Protein AF-0000000067175570 (afdb_homodimer)

Radius of gyration: 22.93 Å; Cα contacts (8 Å, |Δi|>4): 748; chains: 2; bounding box: 50×61×46 Å

Solvent-accessible surface area (backbone atoms only — not comparable to full-atom values): 18976 Å² total; per-residue (Å²): 84,58,52,67,45,55,31,18,35,77,38,74,68,53,78,95,66,63,74,56,70,27,46,83,50,53,83,54,55,56,19,19,59,79,16,84,37,28,59,44,68,32,12,50,35,64,67,48,24,51,43,69,73,20,49,91,58,70,30,43,45,56,52,86,48,38,73,15,27,39,34,42,38,26,28,70,45,73,40,44,62,50,57,56,52,35,38,70,50,22,57,77,67,72,50,52,46,30,68,44,38,38,81,50,67,70,42,34,52,50,34,9,52,46,40,42,49,47,48,69,76,34,78,74,56,42,32,37,35,29,41,26,38,65,29,53,63,83,36,35,31,36,40,30,61,71,66,82,59,37,50,77,49,71,40,50,38,64,74,40,52,72,58,52,48,48,37,39,77,74,64,68,33,44,68,64,55,81,84,77,119,82,62,50,68,46,56,31,18,35,76,38,75,67,54,77,94,67,63,74,57,68,27,47,85,49,53,83,53,55,57,19,19,60,82,17,84,39,29,60,46,68,33,11,51,35,64,68,48,24,51,42,68,72,19,48,89,60,71,33,43,45,55,51,86,48,37,74,15,30,39,33,41,39,26,29,68,45,72,42,45,62,51,58,56,53,37,37,71,50,23,57,78,67,73,50,52,46,31,68,44,39,38,81,49,65,71,43,32,53,50,32,9,52,46,40,42,50,48,46,69,75,33,77,74,55,42,32,38,34,29,42,26,38,65,29,51,64,82,36,35,30,37,41,29,61,72,64,83,59,38,48,77,50,71,38,49,40,64,73,40,52,73,58,52,48,47,36,38,78,73,65,68,32,46,69,63,54,81,84,82,115

Nearest PDB structures (foldseek):
  8qnl-assembly1_F  TM=6.083E-01  e=6.455E-06  Pseudomonas aeruginosa PAO1
  8qnq-assembly1_F  TM=5.836E-01  e=2.197E-05  Pseudomonas aeruginosa PAO1
  4pns-assembly1_A  TM=4.204E-01  e=2.365E-01  Homo sapiens
  4pnl-assembly2_B  TM=4.106E-01  e=4.806E-01  Homo sapiens
  8qnl-assembly1_F  TM=6.080E-01  e=1.059E-05  Pseudomonas aeruginosa PAO1

Sequence (362 aa):
MQPGTTMWRVEAAAPDEWDWHGFPGARYRFDPPSGAFRTRYAGADLVGAFRERYRATGLVIPADHAGHYLIELVTRRPMRVLDLRTERNLDALDVDDQISTGQHDAVWDTCQRLAEAARGWWLDLDAIVYRSRTTPHQSANYAFFAHQQFRIRLWPLAERLDVLTELVLRHGFTVSWPLGGMQPGTTMWRVEAAAPDEWDWHGFPGARYRFDPPSGAFRTRYAGADLVGAFRERYRATGLVIPADHAGHYLIELVTRRPMRVLDLRTERNLDALDVDDQISTGQHDAVWDTCQRLAEAARGWWLDLDAIVYRSRTTPHQSANYAFFAHQQFRIRLWPLAERLDVLTELVLRHGFTVSWPLGG

Structure (mmCIF, N/CA/C/O backbone):
data_AF-0000000067175570-model_v1
#
loop_
_entity.id
_entity.type
_entity.pdbx_description
1 polymer 'Uncharacterized protein'
#
loop_
_atom_site.group_PDB
_atom_site.id
_atom_site.type_symbol
_atom_site.label_atom_id
_atom_site.label_alt_id
_atom_site.label_comp_id
_atom_site.label_asym_id
_atom_site.label_entity_id
_atom_site.label_seq_id
_atom_site.pdbx_PDB_ins_code
_atom_site.Cartn_x
_atom_site.Cartn_y
_atom_site.Cartn_z
_atom_site.occupancy
_atom_site.B_iso_or_equiv
_atom_site.auth_seq_id
_atom_site.auth_comp_id
_atom_site.auth_asym_id
_atom_site.auth_atom_id
_atom_site.pdbx_PDB_model_num
ATOM 1 N N . MET A 1 1 ? 9.953 17.391 -6.172 1 94.5 1 MET A N 1
ATOM 2 C CA . MET A 1 1 ? 8.586 17.906 -6.203 1 94.5 1 MET A CA 1
ATOM 3 C C . MET A 1 1 ? 8.562 19.344 -6.684 1 94.5 1 MET A C 1
ATOM 5 O O . MET A 1 1 ? 9.328 20.188 -6.191 1 94.5 1 MET A O 1
ATOM 9 N N . GLN A 1 2 ? 7.672 19.641 -7.488 1 95.81 2 GLN A N 1
ATOM 10 C CA . GLN A 1 2 ? 7.664 20.922 -8.18 1 95.81 2 GLN A CA 1
ATOM 11 C C . GLN A 1 2 ? 7.082 22.016 -7.289 1 95.81 2 GLN A C 1
ATOM 13 O O . GLN A 1 2 ? 6.297 21.734 -6.383 1 95.81 2 GLN A O 1
ATOM 18 N N . PRO A 1 3 ? 7.574 23.25 -7.578 1 97.56 3 PRO A N 1
ATOM 19 C CA . PRO A 1 3 ? 6.875 24.359 -6.926 1 97.56 3 PRO A CA 1
ATOM 20 C C . PRO A 1 3 ? 5.387 24.406 -7.27 1 97.56 3 PRO A C 1
ATOM 22 O O . PRO A 1 3 ? 4.98 23.922 -8.336 1 97.56 3 PRO A O 1
ATOM 25 N N . GLY A 1 4 ? 4.637 24.844 -6.379 1 98.25 4 GLY A N 1
ATOM 26 C CA . GLY A 1 4 ? 3.209 24.969 -6.633 1 98.25 4 GLY A CA 1
ATOM 27 C C . GLY A 1 4 ? 2.422 23.734 -6.234 1 98.25 4 GLY A C 1
ATOM 28 O O . GLY A 1 4 ? 1.205 23.688 -6.422 1 98.25 4 GLY A O 1
ATOM 29 N N . THR A 1 5 ? 3.086 22.703 -5.684 1 97.81 5 THR A N 1
ATOM 30 C CA . THR A 1 5 ? 2.395 21.531 -5.172 1 97.81 5 THR A CA 1
ATOM 31 C C . THR A 1 5 ? 1.656 21.844 -3.875 1 97.81 5 THR A C 1
ATOM 33 O O . THR A 1 5 ? 2.24 22.406 -2.947 1 97.81 5 THR A O 1
ATOM 36 N N . THR A 1 6 ? 0.381 21.531 -3.854 1 98.25 6 THR A N 1
ATOM 37 C CA . THR A 1 6 ? -0.45 21.844 -2.691 1 98.25 6 THR A CA 1
ATOM 38 C C . THR A 1 6 ? -0.577 20.609 -1.79 1 98.25 6 THR A C 1
ATOM 40 O O . THR A 1 6 ? -0.737 19.484 -2.275 1 98.25 6 THR A O 1
ATOM 43 N N . MET A 1 7 ? -0.562 20.797 -0.439 1 98.31 7 MET A N 1
ATOM 44 C CA . MET A 1 7 ? -0.806 19.797 0.596 1 98.31 7 MET A CA 1
ATOM 45 C C . MET A 1 7 ? -1.7 20.359 1.695 1 98.31 7 MET A C 1
ATOM 47 O O . MET A 1 7 ? -1.873 21.578 1.801 1 98.31 7 MET A O 1
ATOM 51 N N . TRP A 1 8 ? -2.258 19.469 2.502 1 98.69 8 TRP A N 1
ATOM 52 C CA . TRP A 1 8 ? -3.248 19.906 3.482 1 98.69 8 TRP A CA 1
ATOM 53 C C . TRP A 1 8 ? -3.012 19.219 4.828 1 98.69 8 TRP A C 1
ATOM 55 O O . TRP A 1 8 ? -2.643 18.047 4.883 1 98.69 8 TRP A O 1
ATOM 65 N N . ARG A 1 9 ? -3.268 19.953 5.848 1 98.38 9 ARG A N 1
ATOM 66 C CA . ARG A 1 9 ? -3.186 19.438 7.207 1 98.38 9 ARG A CA 1
ATOM 67 C C . ARG A 1 9 ? -4.188 20.125 8.125 1 98.38 9 ARG A C 1
ATOM 69 O O . ARG A 1 9 ? -4.512 21.297 7.926 1 98.38 9 ARG A O 1
ATOM 76 N N . VAL A 1 10 ? -4.727 19.375 9.086 1 98 10 VAL A N 1
ATOM 77 C CA . VAL A 1 10 ? -5.52 19.922 10.18 1 98 10 VAL A CA 1
ATOM 78 C C . VAL A 1 10 ? -4.738 19.812 11.484 1 98 10 VAL A C 1
ATOM 80 O O . VAL A 1 10 ? -4.238 18.75 11.836 1 98 10 VAL A O 1
ATOM 83 N N . GLU A 1 11 ? -4.621 20.906 12.172 1 97.38 11 GLU A N 1
ATOM 84 C CA . GLU A 1 11 ? -3.828 20.906 13.398 1 97.38 11 GLU A CA 1
ATOM 85 C C . GLU A 1 11 ? -4.285 22 14.359 1 97.38 11 GLU A C 1
ATOM 87 O O . GLU A 1 11 ? -4.824 23.016 13.93 1 97.38 11 GLU A O 1
ATOM 92 N N . ALA A 1 12 ? -4.023 21.766 15.602 1 97.5 12 ALA A N 1
ATOM 93 C CA . ALA A 1 12 ? -4.426 22.688 16.641 1 97.5 12 ALA A CA 1
ATOM 94 C C . ALA A 1 12 ? -3.557 23.953 16.625 1 97.5 12 ALA A C 1
ATOM 96 O O . ALA A 1 12 ? -4.055 25.062 16.828 1 97.5 12 ALA A O 1
ATOM 97 N N . ALA A 1 13 ? -2.262 23.812 16.422 1 97.38 13 ALA A N 1
ATOM 98 C CA . ALA A 1 13 ? -1.322 24.922 16.469 1 97.38 13 ALA A CA 1
ATOM 99 C C . ALA A 1 13 ? -1.159 25.562 15.086 1 97.38 13 ALA A C 1
ATOM 101 O O . ALA A 1 13 ? -1.096 24.844 14.078 1 97.38 13 ALA A O 1
ATOM 102 N N . ALA A 1 14 ? -1.065 26.844 15.086 1 97 14 ALA A N 1
ATOM 103 C CA . ALA A 1 14 ? -0.723 27.547 13.844 1 97 14 ALA A CA 1
ATOM 104 C C . ALA A 1 14 ? 0.737 27.312 13.469 1 97 14 ALA A C 1
ATOM 106 O O . ALA A 1 14 ? 1.59 27.141 14.344 1 97 14 ALA A O 1
ATOM 107 N N . PRO A 1 15 ? 1 27.375 12.188 1 96.88 15 PRO A N 1
ATOM 108 C CA . PRO A 1 15 ? 2.344 27.031 11.711 1 96.88 15 PRO A CA 1
ATOM 109 C C . PRO A 1 15 ? 3.43 27.891 12.352 1 96.88 15 PRO A C 1
ATOM 111 O O . PRO A 1 15 ? 4.539 27.422 12.594 1 96.88 15 PRO A O 1
ATOM 114 N N . ASP A 1 16 ? 3.211 29.156 12.672 1 94.94 16 ASP A N 1
ATOM 115 C CA . ASP A 1 16 ? 4.195 30.031 13.305 1 94.94 16 ASP A CA 1
ATOM 116 C C . ASP A 1 16 ? 4.531 29.547 14.719 1 94.94 16 ASP A C 1
ATOM 118 O O . ASP A 1 16 ? 5.527 29.984 15.305 1 94.94 16 ASP A O 1
ATOM 122 N N . GLU A 1 17 ? 3.717 28.625 15.242 1 96.94 17 GLU A N 1
ATOM 123 C CA . GLU A 1 17 ? 3.918 28.094 16.594 1 96.94 17 GLU A CA 1
ATOM 124 C C . GLU A 1 17 ? 4.508 26.688 16.547 1 96.94 17 GLU A C 1
ATOM 126 O O . GLU A 1 17 ? 4.734 26.078 17.594 1 96.94 17 GLU A O 1
ATOM 131 N N . TRP A 1 18 ? 4.699 26.172 15.352 1 97.5 18 TRP A N 1
ATOM 132 C CA . TRP A 1 18 ? 5.207 24.812 15.25 1 97.5 18 TRP A CA 1
ATOM 133 C C . TRP A 1 18 ? 6.605 24.703 15.852 1 97.5 18 TRP A C 1
ATOM 135 O O . TRP A 1 18 ? 7.48 25.531 15.555 1 97.5 18 TRP A O 1
ATOM 145 N N . ASP A 1 19 ? 6.738 23.719 16.75 1 95.88 19 ASP A N 1
ATOM 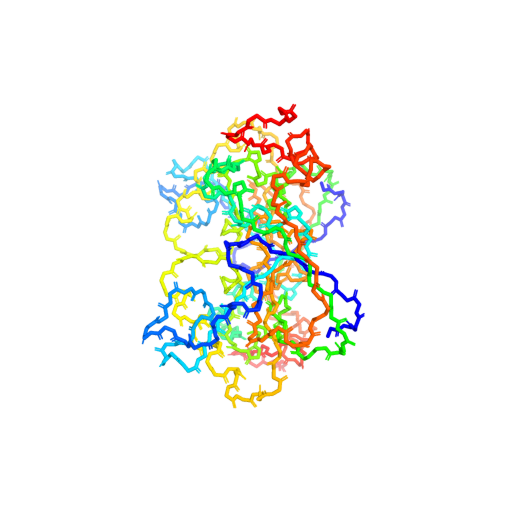146 C CA . ASP A 1 19 ? 8.031 23.328 17.312 1 95.88 19 ASP A CA 1
ATOM 147 C C . ASP A 1 19 ? 8.68 22.219 16.469 1 95.88 19 ASP A C 1
ATOM 149 O O . ASP A 1 19 ? 8.039 21.219 16.156 1 95.88 19 ASP A O 1
ATOM 153 N N . TRP A 1 20 ? 9.93 22.453 16.078 1 96.62 20 TRP A N 1
ATOM 154 C CA . TRP A 1 20 ? 10.602 21.484 15.211 1 96.62 20 TRP A CA 1
ATOM 155 C C . TRP A 1 20 ? 11.656 20.703 15.984 1 96.62 20 TRP A C 1
ATOM 157 O O . TRP A 1 20 ? 12.438 19.953 15.398 1 96.62 20 TRP A O 1
ATOM 167 N N . HIS A 1 21 ? 11.664 20.875 17.344 1 96.62 21 HIS A N 1
ATOM 168 C CA . HIS A 1 21 ? 12.508 20.031 18.188 1 96.62 21 HIS A CA 1
ATOM 169 C C . HIS A 1 21 ? 11.914 18.641 18.344 1 96.62 21 HIS A C 1
ATOM 171 O O . HIS A 1 21 ? 10.719 18.5 18.625 1 96.62 21 HIS A O 1
ATOM 177 N N . GLY A 1 22 ? 12.758 17.656 18.156 1 97.31 22 GLY A N 1
ATOM 178 C CA . GLY A 1 22 ? 12.297 16.281 18.219 1 97.31 22 GLY A CA 1
ATOM 179 C C . GLY A 1 22 ? 11.836 15.883 19.609 1 97.31 22 GLY A C 1
ATOM 180 O O . GLY A 1 22 ? 12.18 16.531 20.609 1 97.31 22 GLY A O 1
ATOM 181 N N . PHE A 1 23 ? 11.031 14.797 19.688 1 97.38 23 PHE A N 1
ATOM 182 C CA . PHE A 1 23 ? 10.641 14.195 20.953 1 97.38 23 PHE A CA 1
ATOM 183 C C . PHE A 1 23 ? 11.797 13.43 21.578 1 97.38 23 PHE A C 1
ATOM 185 O O . PHE A 1 23 ? 12.719 13.008 20.875 1 97.38 23 PHE A O 1
ATOM 192 N N . PRO A 1 24 ? 11.758 13.328 22.891 1 96.31 24 PRO A N 1
ATOM 193 C CA . PRO A 1 24 ? 12.812 12.516 23.5 1 96.31 24 PRO A CA 1
ATOM 194 C C . PRO A 1 24 ? 12.891 11.102 22.922 1 96.31 24 PRO A C 1
ATOM 196 O O . PRO A 1 24 ? 13.977 10.523 22.844 1 96.31 24 PRO A O 1
ATOM 199 N N . GLY A 1 25 ? 11.773 10.586 22.562 1 96.56 25 GLY A N 1
ATOM 200 C CA . GLY A 1 25 ? 11.625 9.336 21.844 1 96.56 25 GLY A CA 1
ATOM 201 C C . GLY A 1 25 ? 10.641 9.422 20.688 1 96.56 25 GLY A C 1
ATOM 202 O O . GLY A 1 25 ? 9.75 10.273 20.688 1 96.56 25 GLY A O 1
ATOM 203 N N . ALA A 1 26 ? 10.836 8.531 19.719 1 97.31 26 ALA A N 1
ATOM 204 C CA . ALA A 1 26 ? 9.977 8.562 18.547 1 97.31 26 ALA A CA 1
ATOM 205 C C . ALA A 1 26 ? 8.523 8.289 18.922 1 97.31 26 ALA A C 1
ATOM 207 O O . ALA A 1 26 ? 8.234 7.363 19.688 1 97.31 26 ALA A O 1
ATOM 208 N N . ARG A 1 27 ? 7.633 9.062 18.391 1 96.44 27 ARG A N 1
ATOM 209 C CA . ARG A 1 27 ? 6.207 8.906 18.672 1 96.44 27 ARG A CA 1
ATOM 210 C C . ARG A 1 27 ? 5.445 8.516 17.406 1 96.44 27 ARG A C 1
ATOM 212 O O . ARG A 1 27 ? 4.477 7.758 17.469 1 96.44 27 ARG A O 1
ATOM 219 N N . TYR A 1 28 ? 5.844 9.062 16.312 1 96.44 28 TYR A N 1
ATOM 220 C CA . TYR A 1 28 ? 5.113 8.852 15.062 1 96.44 28 TYR A CA 1
ATOM 221 C C . TYR A 1 28 ? 5.992 8.18 14.016 1 96.44 28 TYR A C 1
ATOM 223 O O . TYR A 1 28 ? 7.176 7.934 14.258 1 96.44 28 TYR A O 1
ATOM 231 N N . ARG A 1 29 ? 5.492 7.844 12.898 1 97.62 29 ARG A N 1
ATOM 232 C CA . ARG A 1 29 ? 6.016 6.93 11.883 1 97.62 29 ARG A CA 1
ATOM 233 C C . ARG A 1 29 ? 7.426 7.324 11.469 1 97.62 29 ARG A C 1
ATOM 235 O O . ARG A 1 29 ? 8.312 6.469 11.352 1 97.62 29 ARG A O 1
ATOM 242 N N . PHE A 1 30 ? 7.656 8.656 11.195 1 98.69 30 PHE A N 1
ATOM 243 C CA . PHE A 1 30 ? 8.945 9.078 10.664 1 98.69 30 PHE A CA 1
ATOM 244 C C . PHE A 1 30 ? 9.641 10.039 11.617 1 98.69 30 PHE A C 1
ATOM 246 O O . PHE A 1 30 ? 10.32 10.977 11.188 1 98.69 30 PHE A O 1
ATOM 253 N N . ASP A 1 31 ? 9.391 9.828 13.016 1 98.31 31 ASP A N 1
ATOM 254 C CA . ASP A 1 31 ? 10.18 10.5 14.047 1 98.31 31 ASP A CA 1
ATOM 255 C C . ASP A 1 31 ? 11.523 9.797 14.25 1 98.31 31 ASP A C 1
ATOM 257 O O . ASP A 1 31 ? 11.586 8.57 14.312 1 98.31 31 ASP A O 1
ATOM 261 N N . PRO A 1 32 ? 12.547 10.594 14.398 1 98.38 32 PRO A N 1
ATOM 262 C CA . PRO A 1 32 ? 13.844 9.969 14.688 1 98.38 32 PRO A CA 1
ATOM 263 C C . PRO A 1 32 ? 13.922 9.406 16.109 1 98.38 32 PRO A C 1
ATOM 265 O O . PRO A 1 32 ? 13.5 10.062 17.062 1 98.38 32 PRO A O 1
ATOM 268 N N . PRO A 1 33 ? 14.484 8.188 16.281 1 98.19 33 PRO A N 1
ATOM 269 C CA . PRO A 1 33 ? 14.633 7.637 17.625 1 98.19 33 PRO A CA 1
ATOM 270 C C . PRO A 1 3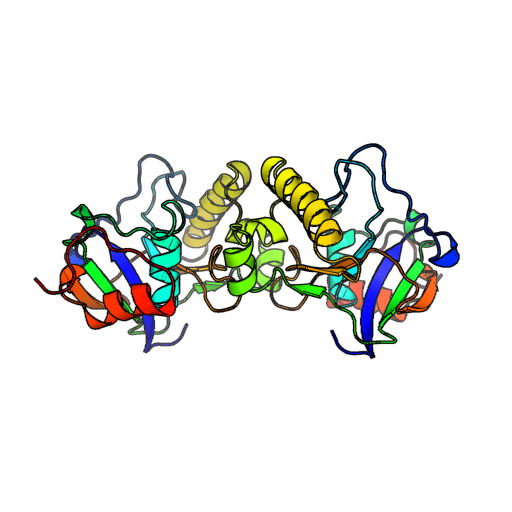3 ? 15.484 8.523 18.531 1 98.19 33 PRO A C 1
ATOM 272 O O . PRO A 1 33 ? 15.273 8.555 19.75 1 98.19 33 PRO A O 1
ATOM 275 N N . SER A 1 34 ? 16.406 9.281 17.969 1 97.88 34 SER A N 1
ATOM 276 C CA . SER A 1 34 ? 17.328 10.109 18.734 1 97.88 34 SER A CA 1
ATOM 277 C C . SER A 1 34 ? 16.656 11.406 19.188 1 97.88 34 SER A C 1
ATOM 279 O O . SER A 1 34 ? 17.172 12.117 20.047 1 97.88 34 SER A O 1
ATOM 281 N N . GLY A 1 35 ? 15.602 11.758 18.531 1 97.88 35 GLY A N 1
ATOM 282 C CA . GLY A 1 35 ? 14.977 13.047 18.797 1 97.88 35 GLY A CA 1
ATOM 283 C C . GLY A 1 35 ? 15.648 14.195 18.062 1 97.88 35 GLY A C 1
ATOM 284 O O . GLY A 1 35 ? 15.445 15.359 18.422 1 97.88 35 GLY A O 1
ATOM 285 N N . ALA A 1 36 ? 16.391 13.914 17.031 1 97.12 36 ALA A N 1
ATOM 286 C CA . ALA A 1 36 ? 17.234 14.906 16.359 1 97.12 36 ALA A CA 1
ATOM 287 C C . ALA A 1 36 ? 16.391 15.953 15.648 1 97.12 36 ALA A C 1
ATOM 289 O O . ALA A 1 36 ? 16.844 17.078 15.414 1 97.12 36 ALA A O 1
ATOM 290 N N . PHE A 1 37 ? 15.242 15.594 15.258 1 97.38 37 PHE A N 1
ATOM 291 C CA . PHE A 1 37 ? 14.352 16.516 14.562 1 97.38 37 PHE A CA 1
ATOM 292 C C . PHE A 1 37 ? 12.891 16.141 14.797 1 97.38 37 PHE A C 1
ATOM 294 O O . PHE A 1 37 ? 12.602 15.141 15.461 1 97.38 37 PHE A O 1
ATOM 301 N N . ARG A 1 38 ? 11.992 16.984 14.406 1 97.31 38 ARG A N 1
ATOM 302 C CA . ARG A 1 38 ? 10.555 16.766 14.445 1 97.31 38 ARG A CA 1
ATOM 303 C C . ARG A 1 38 ? 9.992 16.609 13.031 1 97.31 38 ARG A C 1
ATOM 305 O O . ARG A 1 38 ? 10.461 17.25 12.094 1 97.31 38 ARG A O 1
ATOM 312 N N . THR A 1 39 ? 9.07 15.711 12.898 1 97.94 39 THR A N 1
ATOM 313 C CA . THR A 1 39 ? 8.367 15.516 11.633 1 97.94 39 THR A CA 1
ATOM 314 C C . THR A 1 39 ? 6.918 15.977 11.742 1 97.94 39 THR A C 1
ATOM 316 O O . THR A 1 39 ? 6.285 15.805 12.789 1 97.94 39 THR A O 1
ATOM 319 N N . ARG A 1 40 ? 6.426 16.594 10.719 1 98.06 40 ARG A N 1
ATOM 320 C CA . ARG A 1 40 ? 5 16.875 10.586 1 98.06 40 ARG A CA 1
ATOM 321 C C 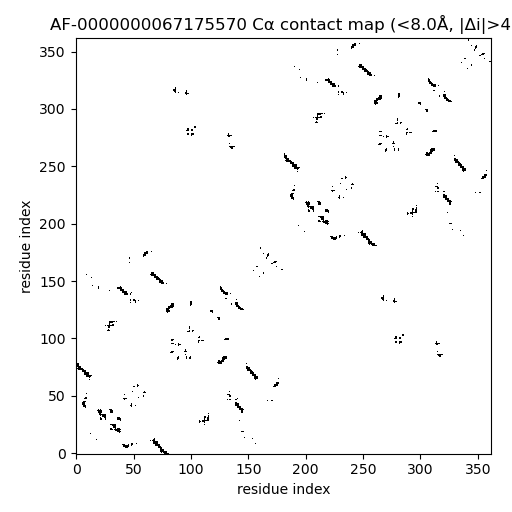. ARG A 1 40 ? 4.449 16.281 9.289 1 98.06 40 ARG A C 1
ATOM 323 O O . ARG A 1 40 ? 5.211 15.961 8.375 1 98.06 40 ARG A O 1
ATOM 330 N N . TYR A 1 41 ? 3.137 16.156 9.273 1 98.12 41 TYR A N 1
ATOM 331 C CA . TYR A 1 41 ? 2.52 15.391 8.195 1 98.12 41 TYR A CA 1
ATOM 332 C C . TYR A 1 41 ? 1.467 16.219 7.469 1 98.12 41 TYR A C 1
ATOM 334 O O . TYR A 1 41 ? 0.863 17.125 8.055 1 98.12 41 TYR A O 1
ATOM 342 N N . ALA A 1 42 ? 1.319 15.891 6.215 1 98.44 42 ALA A N 1
ATOM 343 C CA . ALA A 1 42 ? 0.268 16.484 5.387 1 98.44 42 ALA A CA 1
ATOM 344 C C . ALA A 1 42 ? -0.229 15.477 4.348 1 98.44 42 ALA A C 1
ATOM 346 O O . ALA A 1 42 ? 0.464 14.508 4.027 1 98.44 42 ALA A O 1
ATOM 347 N N . GLY A 1 43 ? -1.456 15.68 3.932 1 98.31 43 GLY A N 1
ATOM 348 C CA . GLY A 1 43 ? -1.999 14.906 2.824 1 98.31 43 GLY A CA 1
ATOM 349 C C . GLY A 1 43 ? -1.897 15.625 1.492 1 98.31 43 GLY A C 1
ATOM 350 O O . GLY A 1 43 ? -1.973 16.859 1.435 1 98.31 43 GLY A O 1
ATOM 351 N N . ALA A 1 44 ? -1.79 14.859 0.417 1 97.62 44 ALA A N 1
ATOM 352 C CA . ALA A 1 44 ? -1.655 15.406 -0.932 1 97.62 44 ALA A CA 1
ATOM 353 C C . ALA A 1 44 ? -2.953 16.062 -1.388 1 97.62 44 ALA A C 1
ATOM 355 O O . ALA A 1 44 ? -2.941 16.922 -2.277 1 97.62 44 ALA A O 1
ATOM 356 N N . ASP A 1 45 ? -4.043 15.648 -0.79 1 96.38 45 ASP A N 1
ATOM 357 C CA . ASP A 1 45 ? -5.312 16.312 -1.068 1 96.38 45 ASP A CA 1
ATOM 358 C C . ASP A 1 45 ? -6.125 16.5 0.21 1 96.38 45 ASP A C 1
ATOM 360 O O . ASP A 1 45 ? -5.809 15.914 1.245 1 96.38 45 ASP A O 1
ATOM 364 N N . LEU A 1 46 ? -7.098 17.375 0.06 1 97.25 46 LEU A N 1
ATOM 365 C CA . LEU A 1 46 ? -7.855 17.828 1.22 1 97.25 46 LEU A CA 1
ATOM 366 C C . LEU A 1 46 ? -8.594 16.672 1.876 1 97.25 46 LEU A C 1
ATOM 368 O O . LEU A 1 46 ? -8.445 16.438 3.078 1 97.25 46 LEU A O 1
ATOM 372 N N . VAL A 1 47 ? -9.273 15.883 1.106 1 95.88 47 VAL A N 1
ATOM 373 C CA . VAL A 1 47 ? -10.078 14.797 1.639 1 95.88 47 VAL A CA 1
ATOM 374 C C . VAL A 1 47 ? -9.172 13.742 2.273 1 95.88 47 VAL A C 1
ATOM 376 O O . VAL A 1 47 ? -9.453 13.242 3.365 1 95.88 47 VAL A O 1
ATOM 379 N N . GLY A 1 48 ? -8.078 13.422 1.602 1 95.88 48 GLY A N 1
ATOM 380 C CA . GLY A 1 48 ? -7.113 12.484 2.15 1 95.88 48 GLY A CA 1
ATOM 381 C C . GLY A 1 48 ? -6.551 12.922 3.49 1 95.88 48 GLY A C 1
ATOM 382 O O . GLY A 1 48 ? -6.391 12.102 4.398 1 95.88 48 GLY A O 1
ATOM 383 N N . ALA A 1 49 ? -6.285 14.211 3.605 1 97.44 49 ALA A N 1
ATOM 384 C CA . ALA A 1 49 ? -5.773 14.734 4.871 1 97.44 49 ALA A CA 1
ATOM 385 C C . ALA A 1 49 ? -6.777 14.516 6 1 97.44 49 ALA A C 1
ATOM 387 O O . ALA A 1 49 ? -6.402 14.125 7.105 1 97.44 49 ALA A O 1
ATOM 388 N N . PHE A 1 50 ? -8.086 14.75 5.715 1 97.44 50 PHE A N 1
ATOM 389 C CA . PHE A 1 50 ? -9.125 14.555 6.723 1 97.44 50 PHE A CA 1
ATOM 390 C C . PHE A 1 50 ? -9.289 13.078 7.055 1 97.44 50 PHE A C 1
ATOM 392 O O . PHE A 1 50 ? -9.445 12.711 8.219 1 97.44 50 PHE A O 1
ATOM 399 N N . ARG A 1 51 ? -9.195 12.273 6.074 1 96 51 ARG A N 1
ATOM 400 C CA . ARG A 1 51 ? -9.344 10.844 6.312 1 96 51 ARG A CA 1
ATOM 401 C C . ARG A 1 51 ? -8.211 10.312 7.184 1 96 51 ARG A C 1
ATOM 403 O O . ARG A 1 51 ? -8.438 9.516 8.094 1 96 51 ARG A O 1
ATOM 410 N N . GLU A 1 52 ? -6.988 10.742 6.891 1 94.12 52 GLU A N 1
ATOM 411 C CA . GLU A 1 52 ? -5.852 10.312 7.699 1 94.12 52 GLU A CA 1
ATOM 412 C C . GLU A 1 52 ? -6.016 10.75 9.156 1 94.12 52 GLU A C 1
ATOM 414 O O . GLU A 1 52 ? -5.664 10.008 10.07 1 94.12 52 GLU A O 1
ATOM 419 N N . ARG A 1 53 ? -6.586 11.883 9.352 1 95.12 53 ARG A N 1
ATOM 420 C CA . ARG A 1 53 ? -6.688 12.445 10.695 1 95.12 53 ARG A CA 1
ATOM 421 C C . ARG A 1 53 ? -7.832 11.805 11.477 1 95.12 53 ARG A C 1
ATOM 423 O O . ARG A 1 53 ? -7.738 11.617 12.688 1 95.12 53 ARG A O 1
ATOM 430 N N . TYR A 1 54 ? -8.914 11.406 10.734 1 95.25 54 TYR A N 1
ATOM 431 C CA . TYR A 1 54 ? -10.133 11.086 11.469 1 95.25 54 TYR A CA 1
ATOM 432 C C . TYR A 1 54 ? -10.594 9.672 11.172 1 95.25 54 TYR A C 1
ATOM 434 O O . TYR A 1 54 ? -11.664 9.25 11.617 1 95.25 54 TYR A O 1
ATOM 442 N N . ARG A 1 55 ? -9.828 8.844 10.461 1 86.38 55 ARG A N 1
ATOM 443 C CA . ARG A 1 55 ? -10.258 7.488 10.164 1 86.38 55 ARG A CA 1
ATOM 444 C C . ARG A 1 55 ? -10.406 6.664 11.438 1 86.38 55 ARG A C 1
ATOM 446 O O . ARG A 1 55 ? -11.352 5.887 11.57 1 86.38 55 ARG A O 1
ATOM 453 N N . ALA A 1 56 ? -9.547 6.922 12.336 1 82.69 56 ALA A N 1
ATOM 454 C CA . ALA A 1 56 ? -9.562 6.137 13.562 1 82.69 56 ALA A CA 1
ATOM 455 C C . ALA A 1 56 ? -10.805 6.441 14.398 1 82.69 56 ALA A C 1
ATOM 457 O O . ALA A 1 56 ? -11.219 5.629 15.227 1 82.69 56 ALA A O 1
ATOM 458 N N . THR A 1 57 ? -11.398 7.535 14.18 1 84.75 57 THR A N 1
ATOM 459 C CA . THR A 1 57 ? -12.586 7.902 14.93 1 84.75 57 THR A CA 1
ATOM 460 C C . THR A 1 57 ? -13.844 7.691 14.094 1 84.75 57 THR A C 1
ATOM 462 O O . THR A 1 57 ? -14.898 8.273 14.383 1 84.75 57 THR A O 1
ATOM 465 N N . GLY A 1 58 ? -13.758 6.953 13.008 1 88.81 58 GLY A N 1
ATOM 466 C CA . GLY A 1 58 ? -14.922 6.68 12.172 1 88.81 58 GLY A CA 1
ATOM 467 C C . GLY A 1 58 ? -15.352 7.875 11.344 1 88.81 58 GLY A C 1
ATOM 468 O O . GLY A 1 58 ? -16.547 8.094 11.133 1 88.81 58 GLY A O 1
ATOM 469 N N . LEU A 1 59 ? -14.492 8.773 11.055 1 94.81 59 LEU A N 1
ATOM 470 C CA . LEU A 1 59 ? -14.703 9.953 10.219 1 94.81 59 LEU A CA 1
ATOM 471 C C . LEU A 1 59 ? -15.578 10.977 10.938 1 94.81 59 LEU A C 1
ATOM 473 O O . LEU A 1 59 ? -16.328 11.719 10.297 1 94.81 59 LEU A O 1
ATOM 477 N N . VAL A 1 60 ? -15.477 10.953 12.273 1 96.69 60 VAL A N 1
ATOM 478 C CA . VAL A 1 60 ? -16.141 11.953 13.094 1 96.69 60 VAL A CA 1
ATOM 479 C C . VAL A 1 60 ? -15.156 13.07 13.453 1 96.69 60 VAL A C 1
ATOM 481 O O . VAL A 1 60 ? -14.086 12.805 14 1 96.69 60 VAL A O 1
ATOM 484 N N . ILE A 1 61 ? -15.516 14.312 13.117 1 97.5 61 ILE A N 1
ATOM 485 C CA . ILE A 1 61 ? -14.734 15.469 13.555 1 97.5 61 ILE A CA 1
ATOM 486 C C . ILE A 1 61 ? -15.273 15.984 14.891 1 97.5 61 ILE A C 1
ATOM 488 O O . ILE A 1 61 ? -16.391 16.5 14.961 1 97.5 61 ILE A O 1
ATOM 492 N N . PRO A 1 62 ? -14.492 15.82 15.891 1 96.75 62 PRO A N 1
ATOM 493 C CA . PRO A 1 62 ? -15.008 16.156 17.219 1 96.75 62 PRO A CA 1
ATOM 494 C C . PRO A 1 62 ? -15.195 17.672 17.406 1 96.75 62 PRO A C 1
ATOM 496 O O . PRO A 1 62 ? -14.508 18.469 16.766 1 96.75 62 PRO A O 1
ATOM 499 N N . ALA A 1 63 ? -15.969 18.031 18.344 1 95.38 63 ALA A N 1
ATOM 500 C CA . ALA A 1 63 ? -16.359 19.422 18.562 1 95.38 63 ALA A CA 1
ATOM 501 C C . ALA A 1 63 ? -15.172 20.281 18.969 1 95.38 63 ALA A C 1
ATOM 503 O O . ALA A 1 63 ? -15.078 21.453 18.578 1 95.38 63 ALA A O 1
ATOM 504 N N . ASP A 1 64 ? -14.289 19.75 19.688 1 95.38 64 ASP A N 1
ATOM 505 C CA . ASP A 1 64 ? -13.148 20.531 20.188 1 95.38 64 ASP A CA 1
ATOM 506 C C . ASP A 1 64 ? -12.148 20.812 19.062 1 95.38 64 ASP A C 1
ATOM 508 O O . ASP A 1 64 ? -11.172 21.531 19.25 1 95.38 64 ASP A O 1
ATOM 512 N N . HIS A 1 65 ? -12.391 20.25 17.828 1 96.69 65 HIS A N 1
ATOM 513 C CA . HIS A 1 65 ? -11.523 20.531 16.703 1 96.69 65 HIS A CA 1
ATOM 514 C C . HIS A 1 65 ? -12.055 21.688 15.867 1 96.69 65 HIS A C 1
ATOM 516 O O . HIS A 1 65 ? -11.414 22.109 14.898 1 96.69 65 HIS A O 1
ATOM 522 N N . ALA A 1 66 ? -13.18 22.203 16.234 1 95.69 66 ALA A N 1
ATOM 523 C CA . ALA A 1 66 ? -13.758 23.344 15.531 1 95.69 66 ALA A CA 1
ATOM 524 C C . ALA A 1 66 ? -12.773 24.5 15.461 1 95.69 66 ALA A C 1
ATOM 526 O O . ALA A 1 66 ? -12.711 25.219 14.453 1 95.69 66 ALA A O 1
ATOM 527 N N . GLY A 1 67 ? -11.961 24.656 16.5 1 95.81 67 GLY A N 1
ATOM 528 C CA . GLY A 1 67 ? -11.008 25.75 16.578 1 95.81 67 GLY A CA 1
ATOM 529 C C . GLY A 1 67 ? -9.648 25.391 16 1 95.81 67 GLY A C 1
ATOM 530 O O . GLY A 1 67 ? -8.734 26.219 16.016 1 95.81 67 GLY A O 1
ATOM 531 N N . HIS A 1 68 ? -9.516 24.141 15.531 1 97.88 68 HIS A N 1
ATOM 532 C CA . HIS A 1 68 ? -8.258 23.781 14.883 1 97.88 68 HIS A CA 1
ATOM 533 C C . HIS A 1 68 ? -8.109 24.5 13.547 1 97.88 68 HIS A C 1
ATOM 535 O O . HIS A 1 68 ? -9.047 25.156 13.078 1 97.88 68 HIS A O 1
ATOM 541 N N . TYR A 1 69 ? -6.961 24.438 13.008 1 98.5 69 TYR A N 1
ATOM 542 C CA . TYR A 1 69 ? -6.688 25.109 11.75 1 98.5 69 TYR A CA 1
ATOM 543 C C . TYR A 1 69 ? -6.68 24.125 10.586 1 98.5 69 TYR A C 1
ATOM 545 O O . TYR A 1 69 ? -6.059 23.062 10.672 1 98.5 69 TYR A O 1
ATOM 553 N N . LEU A 1 70 ? -7.469 24.453 9.555 1 98.69 70 LEU A N 1
ATOM 554 C CA . LEU A 1 70 ? -7.203 23.906 8.227 1 98.69 70 LEU A CA 1
ATOM 555 C C . LEU A 1 70 ? -6.031 24.625 7.57 1 98.69 70 LEU A C 1
ATOM 557 O O . LEU A 1 70 ? -6.059 25.844 7.398 1 98.69 70 LEU A O 1
ATOM 561 N N . ILE A 1 71 ? -5.016 23.906 7.238 1 98.81 71 ILE A N 1
ATOM 562 C CA . ILE A 1 71 ? -3.771 24.5 6.77 1 98.81 71 ILE A CA 1
ATOM 563 C C . ILE A 1 71 ? -3.48 24.047 5.344 1 98.81 71 ILE A C 1
ATOM 565 O O . ILE A 1 71 ? -3.453 22.844 5.074 1 98.81 71 ILE A O 1
ATOM 569 N N . GLU A 1 72 ? -3.373 25 4.438 1 98.81 72 GLU A N 1
ATOM 570 C CA . GLU A 1 72 ? -2.898 24.766 3.078 1 98.81 72 GLU A CA 1
ATOM 571 C C . GLU A 1 72 ? -1.411 25.078 2.951 1 98.81 72 GLU A C 1
ATOM 573 O O . GLU A 1 72 ? -0.975 26.188 3.287 1 98.81 72 GLU A O 1
ATOM 578 N N . LEU A 1 73 ? -0.633 24.109 2.541 1 98.75 73 LEU A N 1
ATOM 579 C CA . LEU A 1 73 ? 0.792 24.281 2.275 1 98.75 73 LEU A CA 1
ATOM 580 C C . LEU A 1 73 ? 1.082 24.172 0.781 1 98.75 73 LEU A C 1
ATOM 582 O O . LEU A 1 73 ? 0.762 23.156 0.155 1 98.75 73 LEU A O 1
ATOM 586 N N . VAL A 1 74 ? 1.665 25.219 0.204 1 98.81 74 VAL A N 1
ATOM 587 C CA . VAL A 1 74 ? 2.023 25.219 -1.21 1 98.81 74 VAL A CA 1
ATOM 588 C C . VAL A 1 74 ? 3.535 25.391 -1.362 1 98.81 74 VAL A C 1
ATOM 590 O O . VAL A 1 74 ? 4.113 26.344 -0.855 1 98.81 74 VAL A O 1
ATOM 593 N N . THR A 1 75 ? 4.195 24.422 -2.074 1 98.62 75 THR A N 1
ATOM 594 C CA . THR A 1 75 ? 5.645 24.5 -2.23 1 98.62 75 THR A CA 1
ATOM 595 C C . THR A 1 75 ? 6.043 25.75 -2.99 1 98.62 75 THR A C 1
ATOM 597 O O . THR A 1 75 ? 5.496 26.047 -4.059 1 98.62 75 THR A O 1
ATOM 600 N N . ARG A 1 76 ? 7.004 26.484 -2.461 1 98.06 76 ARG A N 1
ATOM 601 C CA . ARG A 1 76 ? 7.48 27.719 -3.078 1 98.06 76 ARG A CA 1
ATOM 602 C C . ARG A 1 76 ? 8.664 27.438 -4 1 98.06 76 ARG A C 1
ATOM 604 O O . ARG A 1 76 ? 8.977 28.266 -4.875 1 98.06 76 ARG A O 1
ATOM 611 N N . ARG A 1 77 ? 9.375 26.453 -3.783 1 97 77 ARG A N 1
ATOM 612 C CA . ARG A 1 77 ? 10.562 26 -4.516 1 97 77 ARG A CA 1
ATOM 613 C C . ARG A 1 77 ? 10.539 24.484 -4.715 1 97 77 ARG A C 1
ATOM 615 O O . ARG A 1 77 ? 9.758 23.781 -4.078 1 97 77 ARG A O 1
ATOM 622 N N . PRO A 1 78 ? 11.352 24.062 -5.656 1 96.94 78 PRO A N 1
ATOM 623 C CA . PRO A 1 78 ? 11.469 22.609 -5.754 1 96.94 78 PRO A CA 1
ATOM 624 C C . PRO A 1 78 ? 11.891 21.969 -4.438 1 96.94 78 PRO A C 1
ATOM 626 O O . PRO A 1 78 ? 12.766 22.484 -3.738 1 96.94 78 PRO A O 1
ATOM 629 N N . MET A 1 79 ? 11.242 20.938 -4.082 1 97.25 79 MET A N 1
ATOM 630 C CA . MET A 1 79 ? 11.586 20.203 -2.867 1 97.25 79 MET A CA 1
ATOM 631 C C . MET A 1 79 ? 12.258 18.875 -3.207 1 97.25 79 MET A C 1
ATOM 633 O O . MET A 1 79 ? 11.828 18.172 -4.125 1 97.25 79 MET A O 1
ATOM 637 N N . ARG A 1 80 ? 13.297 18.578 -2.514 1 97.56 80 ARG A N 1
ATOM 638 C CA . ARG A 1 80 ? 13.914 17.25 -2.58 1 97.56 80 ARG A CA 1
ATOM 639 C C . ARG A 1 80 ? 13.188 16.266 -1.673 1 97.56 80 ARG A C 1
ATOM 641 O O . ARG A 1 80 ? 13.141 16.453 -0.455 1 97.56 80 ARG A O 1
ATOM 648 N N . VAL A 1 81 ? 12.68 15.203 -2.303 1 98.12 81 VAL A N 1
ATOM 649 C CA . VAL A 1 81 ? 11.859 14.281 -1.517 1 98.12 81 VAL A CA 1
ATOM 650 C C . VAL A 1 81 ? 12.383 12.859 -1.682 1 98.12 81 VAL A C 1
ATOM 652 O O . VAL A 1 81 ? 12.953 12.516 -2.721 1 98.12 81 VAL A O 1
ATOM 655 N N . LEU A 1 82 ? 12.289 12.07 -0.623 1 98.25 82 LEU A N 1
ATOM 656 C CA . LEU A 1 82 ? 12.406 10.617 -0.697 1 98.25 82 LEU A CA 1
ATOM 657 C C . LEU A 1 82 ? 11.047 9.977 -0.961 1 98.25 82 LEU A C 1
ATOM 659 O O . LEU A 1 82 ? 10.172 9.984 -0.091 1 98.25 82 LEU A O 1
ATOM 663 N N . ASP A 1 83 ? 10.906 9.492 -2.188 1 97.44 83 ASP A N 1
ATOM 664 C CA . ASP A 1 83 ? 9.641 8.922 -2.613 1 97.44 83 ASP A CA 1
ATOM 665 C C . ASP A 1 83 ? 9.594 7.418 -2.324 1 97.44 83 ASP A C 1
ATOM 667 O O . ASP A 1 83 ? 10.273 6.633 -2.986 1 97.44 83 ASP A O 1
ATOM 671 N N . LEU A 1 84 ? 8.781 7.02 -1.344 1 97.94 84 LEU A N 1
ATOM 672 C CA . LEU A 1 84 ? 8.703 5.629 -0.913 1 97.94 84 LEU A CA 1
ATOM 673 C C . LEU A 1 84 ? 7.594 4.891 -1.648 1 97.94 84 LEU A C 1
ATOM 675 O O . LEU A 1 84 ? 7.258 3.758 -1.298 1 97.94 84 LEU A O 1
ATOM 679 N N . ARG A 1 85 ? 7.051 5.496 -2.729 1 95.94 85 ARG A N 1
ATOM 680 C CA . ARG A 1 85 ? 5.91 4.895 -3.41 1 95.94 85 ARG A CA 1
ATOM 681 C C . ARG A 1 85 ? 6.367 3.99 -4.551 1 95.94 85 ARG A C 1
ATOM 683 O O . ARG A 1 85 ? 5.578 3.207 -5.082 1 95.94 85 ARG A O 1
ATOM 690 N N . THR A 1 86 ? 7.676 4.047 -4.82 1 93.5 86 THR A N 1
ATOM 691 C CA . THR A 1 86 ? 8.156 3.307 -5.98 1 93.5 86 THR A CA 1
ATOM 692 C C . THR A 1 86 ? 9.016 2.123 -5.551 1 93.5 86 THR A C 1
ATOM 694 O O . THR A 1 86 ? 9.773 2.219 -4.582 1 93.5 86 THR A O 1
ATOM 697 N N . GLU A 1 87 ? 8.977 1.042 -6.352 1 92.38 87 GLU A N 1
ATOM 698 C CA . GLU A 1 87 ? 9.773 -0.138 -6.035 1 92.38 87 GLU A CA 1
ATOM 699 C C . GLU A 1 87 ? 11.266 0.161 -6.145 1 92.38 87 GLU A C 1
ATOM 701 O O . GLU A 1 87 ? 12.078 -0.414 -5.41 1 92.38 87 GLU A O 1
ATOM 706 N N . ARG A 1 88 ? 11.656 1.076 -7.012 1 92.75 88 ARG A N 1
ATOM 707 C CA . ARG A 1 88 ? 13.07 1.419 -7.148 1 92.75 88 ARG A CA 1
ATOM 708 C C . ARG A 1 88 ? 13.648 1.897 -5.82 1 92.75 88 ARG A C 1
ATOM 710 O O . ARG A 1 88 ? 14.695 1.416 -5.383 1 92.75 88 ARG A O 1
ATOM 717 N N . ASN A 1 89 ? 12.961 2.814 -5.164 1 95.75 89 ASN A N 1
ATOM 718 C CA . ASN A 1 89 ? 13.445 3.34 -3.891 1 95.75 89 ASN A CA 1
ATOM 719 C C . ASN A 1 89 ? 13.281 2.322 -2.768 1 95.75 89 ASN A C 1
ATOM 721 O O . ASN A 1 89 ? 14.133 2.221 -1.886 1 95.75 89 ASN A O 1
ATOM 725 N N . LEU A 1 90 ? 12.227 1.568 -2.816 1 95.56 90 LEU A N 1
ATOM 726 C CA . LEU A 1 90 ? 12.055 0.517 -1.821 1 95.56 90 LEU A CA 1
ATOM 727 C C . LEU A 1 90 ? 13.188 -0.499 -1.898 1 95.56 90 LEU A C 1
ATOM 729 O O . LEU A 1 90 ? 13.75 -0.885 -0.872 1 95.56 90 LEU A O 1
ATOM 733 N N . ASP A 1 91 ? 13.57 -0.87 -3.098 1 92.94 91 ASP A N 1
ATOM 734 C CA . ASP A 1 91 ? 14.664 -1.811 -3.312 1 92.94 91 ASP A CA 1
ATOM 735 C C . ASP A 1 91 ? 15.984 -1.246 -2.789 1 92.94 91 ASP A C 1
ATOM 737 O O . ASP A 1 91 ? 16.734 -1.937 -2.09 1 92.94 91 ASP A O 1
ATOM 741 N N . ALA A 1 92 ? 16.25 -0.002 -3.139 1 93.5 92 ALA A N 1
ATOM 742 C CA . ALA A 1 92 ? 17.5 0.646 -2.729 1 93.5 92 ALA A CA 1
ATOM 743 C C . ALA A 1 92 ? 17.609 0.698 -1.209 1 93.5 92 ALA A C 1
ATOM 745 O O . ALA A 1 92 ? 18.719 0.633 -0.662 1 93.5 92 ALA A O 1
ATOM 746 N N . LEU A 1 93 ? 16.484 0.712 -0.535 1 95.31 93 LEU A N 1
ATOM 747 C CA . LEU A 1 93 ? 16.453 0.841 0.918 1 95.31 93 LEU A CA 1
ATOM 748 C C . LEU A 1 93 ? 16.25 -0.516 1.58 1 95.31 93 LEU A C 1
ATOM 750 O O . LEU A 1 93 ? 16.203 -0.614 2.809 1 95.31 93 LEU A O 1
ATOM 754 N N . ASP A 1 94 ? 15.992 -1.546 0.796 1 93 94 ASP A N 1
ATOM 755 C CA . ASP A 1 94 ? 15.758 -2.916 1.241 1 93 94 ASP A CA 1
ATOM 756 C C . ASP A 1 94 ? 14.547 -2.994 2.168 1 93 94 ASP A C 1
ATOM 758 O O . ASP A 1 94 ? 14.625 -3.566 3.256 1 93 94 ASP A O 1
ATOM 762 N N . VAL A 1 95 ? 13.469 -2.309 1.798 1 94.94 95 VAL A N 1
ATOM 763 C CA . VAL A 1 95 ? 12.18 -2.391 2.471 1 94.94 95 VAL A CA 1
ATOM 764 C C . VAL A 1 95 ? 11.078 -2.67 1.447 1 94.94 95 VAL A C 1
ATOM 766 O O . VAL A 1 95 ? 11.328 -2.643 0.239 1 94.94 95 VAL A O 1
ATOM 769 N N . ASP A 1 96 ? 9.922 -3.07 1.912 1 94.81 96 ASP A N 1
ATOM 770 C CA . ASP A 1 96 ? 8.758 -3.211 1.036 1 94.81 96 ASP A CA 1
ATOM 771 C C . ASP A 1 96 ? 7.648 -2.24 1.434 1 94.81 96 ASP A C 1
ATOM 773 O O . ASP A 1 96 ? 7.848 -1.379 2.293 1 94.81 96 ASP A O 1
ATOM 777 N N . ASP A 1 97 ? 6.523 -2.332 0.819 1 95.56 97 ASP A N 1
ATOM 778 C CA . ASP A 1 97 ? 5.52 -1.275 0.888 1 95.56 97 ASP A CA 1
ATOM 779 C C . ASP A 1 97 ? 4.777 -1.306 2.223 1 95.56 97 ASP A C 1
ATOM 781 O O . ASP A 1 97 ? 3.896 -0.481 2.469 1 95.56 97 ASP A O 1
ATOM 785 N N . GLN A 1 98 ? 5.09 -2.217 3.17 1 95.88 98 GLN A N 1
ATOM 786 C CA . GLN A 1 98 ? 4.594 -2.107 4.539 1 95.88 98 GLN A CA 1
ATOM 787 C C . GLN A 1 98 ? 5.004 -0.776 5.164 1 95.88 98 GLN A C 1
ATOM 789 O O . GLN A 1 98 ? 4.293 -0.244 6.02 1 95.88 98 GLN A O 1
ATOM 794 N N . ILE A 1 99 ? 6.066 -0.204 4.684 1 97.44 99 ILE A N 1
ATOM 795 C CA . ILE A 1 99 ? 6.617 1.027 5.242 1 97.44 99 ILE A CA 1
ATOM 796 C C . ILE A 1 99 ? 5.602 2.16 5.09 1 97.44 99 ILE A C 1
ATOM 798 O O . ILE A 1 99 ? 5.621 3.125 5.855 1 97.44 99 ILE A O 1
ATOM 802 N N . SER A 1 100 ? 4.734 2.012 4.125 1 96.94 100 SER A N 1
ATOM 803 C CA . SER A 1 100 ? 3.789 3.09 3.855 1 96.94 100 SER A CA 1
ATOM 804 C C . SER A 1 100 ? 2.549 2.967 4.734 1 96.94 100 SER A C 1
ATOM 806 O O . SER A 1 100 ? 1.971 3.977 5.145 1 96.94 100 SER A O 1
ATOM 808 N N . THR A 1 101 ? 2.15 1.695 5.07 1 95.31 101 THR A N 1
ATOM 809 C CA . THR A 1 101 ? 0.805 1.574 5.621 1 95.31 101 THR A CA 1
ATOM 810 C C . THR A 1 101 ? 0.815 0.749 6.902 1 95.31 101 THR A C 1
ATOM 81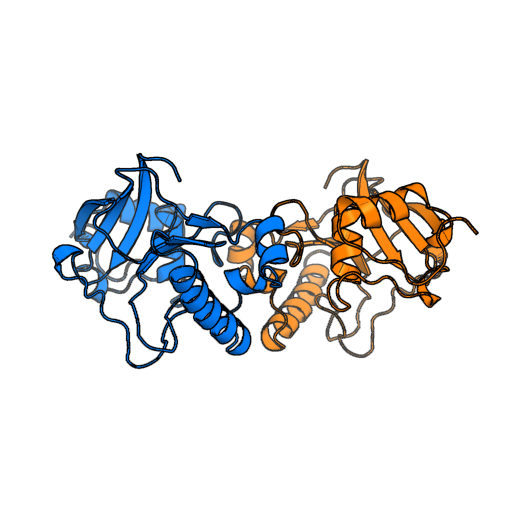2 O O . THR A 1 101 ? -0.138 0.793 7.684 1 95.31 101 THR A O 1
ATOM 815 N N . GLY A 1 102 ? 1.873 0.009 7.172 1 95.69 102 GLY A N 1
ATOM 816 C CA . GLY A 1 102 ? 1.916 -0.862 8.336 1 95.69 102 GLY A CA 1
ATOM 817 C C . GLY A 1 102 ? 1.898 -0.104 9.648 1 95.69 102 GLY A C 1
ATOM 818 O O . GLY A 1 102 ? 2.52 0.954 9.766 1 95.69 102 GLY A O 1
ATOM 819 N N . GLN A 1 103 ? 1.192 -0.683 10.633 1 93.94 103 GLN A N 1
ATOM 820 C CA . GLN A 1 103 ? 1.059 -0.006 11.922 1 93.94 103 GLN A CA 1
ATOM 821 C C . GLN A 1 103 ? 1.75 -0.792 13.031 1 93.94 103 GLN A C 1
ATOM 823 O O . GLN A 1 103 ? 1.841 -0.323 14.164 1 93.94 103 GLN A O 1
ATOM 828 N N . HIS A 1 104 ? 2.271 -1.957 12.68 1 94.62 104 HIS A N 1
ATOM 829 C CA . HIS A 1 104 ? 2.961 -2.777 13.664 1 94.62 104 HIS A CA 1
ATOM 830 C C . HIS A 1 104 ? 4.258 -2.115 14.125 1 94.62 104 HIS A C 1
ATOM 832 O O . HIS A 1 104 ? 4.93 -1.448 13.336 1 94.62 104 HIS A O 1
ATOM 838 N N . ASP A 1 105 ? 4.66 -2.414 15.336 1 95.44 105 ASP A N 1
ATOM 839 C CA . ASP A 1 105 ? 5.809 -1.773 15.961 1 95.44 105 ASP A CA 1
ATOM 840 C C . ASP A 1 105 ? 7.074 -1.983 15.141 1 95.44 105 ASP A C 1
ATOM 842 O O . ASP A 1 105 ? 7.871 -1.059 14.969 1 95.44 105 ASP A O 1
ATOM 846 N N . ALA A 1 106 ? 7.25 -3.162 14.633 1 95.62 106 ALA A N 1
ATOM 847 C CA . ALA A 1 106 ? 8.453 -3.455 13.867 1 95.62 106 ALA A CA 1
ATOM 848 C C . ALA A 1 106 ? 8.523 -2.592 12.609 1 95.62 106 ALA A C 1
ATOM 850 O O . ALA A 1 106 ? 9.609 -2.172 12.195 1 95.62 106 ALA A O 1
ATOM 851 N N . VAL A 1 107 ? 7.391 -2.389 11.984 1 97.19 107 VAL A N 1
ATOM 852 C CA . VAL A 1 107 ? 7.34 -1.539 10.797 1 97.19 107 VAL A CA 1
ATOM 853 C C . VAL A 1 107 ? 7.641 -0.093 11.188 1 97.19 107 VAL A C 1
ATOM 855 O O . VAL A 1 107 ? 8.43 0.583 10.523 1 97.19 107 VAL A O 1
ATOM 858 N N . TRP A 1 108 ? 7.074 0.406 12.281 1 97.56 108 TRP A N 1
ATOM 859 C CA . TRP A 1 108 ? 7.301 1.781 12.719 1 97.56 108 TRP A CA 1
ATOM 860 C C . TRP A 1 108 ? 8.75 1.985 13.148 1 97.56 108 TRP A C 1
ATOM 862 O O . TRP A 1 108 ? 9.336 3.039 12.898 1 97.56 108 TRP A O 1
ATOM 872 N N . ASP A 1 109 ? 9.297 0.937 13.812 1 98.25 109 ASP A N 1
ATOM 873 C CA . ASP A 1 109 ? 10.719 1.01 14.141 1 98.25 109 ASP A CA 1
ATOM 874 C C . ASP A 1 109 ? 11.57 1.216 12.891 1 98.25 109 ASP A C 1
ATOM 876 O O . ASP A 1 109 ? 12.484 2.039 12.883 1 98.25 109 ASP A O 1
ATOM 880 N N . THR A 1 110 ? 11.258 0.484 11.852 1 98.19 110 THR A N 1
ATOM 881 C CA . THR A 1 110 ? 11.969 0.602 10.586 1 98.19 110 THR A CA 1
ATOM 882 C C . THR A 1 110 ? 11.789 1.997 9.992 1 98.19 110 THR A C 1
ATOM 884 O O . THR A 1 110 ? 12.75 2.611 9.523 1 98.19 110 THR A O 1
ATOM 887 N N . CYS A 1 111 ? 10.609 2.545 9.984 1 98.75 111 CYS A N 1
ATOM 888 C CA . CYS A 1 111 ? 10.312 3.871 9.461 1 98.75 111 CYS A CA 1
ATOM 889 C C . CYS A 1 111 ? 11.102 4.941 10.203 1 98.75 111 CYS A C 1
ATOM 891 O O . CYS A 1 111 ? 11.664 5.844 9.586 1 98.75 111 CYS A O 1
ATOM 893 N N . GLN A 1 112 ? 11.117 4.793 11.508 1 98.75 112 GLN A N 1
ATOM 894 C CA . GLN A 1 112 ? 11.781 5.781 12.352 1 98.75 112 GLN A CA 1
ATOM 895 C C . GLN A 1 112 ? 13.289 5.777 12.117 1 98.75 112 GLN A C 1
ATOM 897 O O . GLN A 1 112 ? 13.898 6.836 11.945 1 98.75 112 GLN A O 1
ATOM 902 N N . ARG A 1 113 ? 13.875 4.586 11.969 1 98.44 113 ARG A N 1
ATOM 903 C CA . ARG A 1 113 ? 15.297 4.473 11.664 1 98.44 113 ARG A CA 1
ATOM 904 C C . ARG A 1 113 ? 15.594 4.996 10.266 1 98.44 113 ARG A C 1
ATOM 906 O O . ARG A 1 113 ? 16.625 5.648 10.047 1 98.44 113 ARG A O 1
ATOM 913 N N . LEU A 1 114 ? 14.719 4.727 9.359 1 98.56 114 LEU A N 1
ATOM 914 C CA . LEU A 1 114 ? 14.875 5.18 7.977 1 98.56 114 LEU A CA 1
ATOM 915 C C . LEU A 1 114 ? 14.852 6.703 7.902 1 98.56 114 LEU A C 1
ATOM 917 O O . LEU A 1 114 ? 15.672 7.309 7.207 1 98.56 114 LEU A O 1
ATOM 921 N N . ALA A 1 115 ? 13.922 7.316 8.578 1 98.5 115 ALA A N 1
ATOM 922 C CA . ALA A 1 115 ? 13.828 8.773 8.57 1 98.5 115 ALA A CA 1
ATOM 923 C C . ALA A 1 115 ? 15.109 9.414 9.102 1 98.5 115 ALA A C 1
ATOM 925 O O . ALA A 1 115 ? 15.633 10.359 8.516 1 98.5 115 ALA A O 1
ATOM 926 N N . GLU A 1 116 ? 15.578 8.852 10.219 1 98.31 116 GLU A N 1
ATOM 927 C CA . GLU A 1 116 ? 16.812 9.359 10.805 1 98.31 116 GLU A CA 1
ATOM 928 C C . GLU A 1 116 ? 17.984 9.195 9.844 1 98.31 116 GLU A C 1
ATOM 930 O O . GLU A 1 116 ? 18.75 10.133 9.617 1 98.31 116 GLU A O 1
ATOM 935 N N . ALA A 1 117 ? 18.141 8.047 9.266 1 98.19 117 ALA A N 1
ATOM 936 C CA . ALA A 1 117 ? 19.234 7.785 8.32 1 98.19 117 ALA A CA 1
ATOM 937 C C . ALA A 1 117 ? 19.125 8.695 7.102 1 98.19 117 ALA A C 1
ATOM 939 O O . ALA A 1 117 ? 20.125 9.273 6.66 1 98.19 117 ALA A O 1
ATOM 940 N N . ALA A 1 118 ? 17.953 8.859 6.512 1 97.75 118 ALA A N 1
ATOM 941 C CA . ALA A 1 118 ? 17.75 9.656 5.305 1 97.75 118 ALA A CA 1
ATOM 942 C C . ALA A 1 118 ? 18.172 11.109 5.523 1 97.75 118 ALA A C 1
ATOM 944 O O . ALA A 1 118 ? 18.859 11.695 4.68 1 97.75 118 ALA A O 1
ATOM 945 N N . ARG A 1 119 ? 17.766 11.633 6.617 1 96.88 119 ARG A N 1
ATOM 946 C CA . ARG A 1 119 ? 18.125 13.016 6.902 1 96.88 119 ARG A CA 1
ATOM 947 C C . ARG A 1 119 ? 19.625 13.156 7.148 1 96.88 119 ARG A C 1
ATOM 949 O O . ARG A 1 119 ? 20.203 14.219 6.898 1 96.88 119 ARG A O 1
ATOM 956 N N . GLY A 1 120 ? 20.219 12.07 7.695 1 96.25 120 GLY A N 1
ATOM 957 C CA . GLY A 1 120 ? 21.672 12.055 7.836 1 96.25 120 GLY A CA 1
ATOM 958 C C . GLY A 1 120 ? 22.391 11.984 6.508 1 96.25 120 GLY A C 1
ATOM 959 O O . GLY A 1 120 ? 23.422 12.641 6.32 1 96.25 120 GLY A O 1
ATOM 960 N N . TRP A 1 121 ? 21.875 11.258 5.586 1 96 121 TRP A N 1
ATOM 961 C CA . TRP A 1 121 ? 22.469 11.055 4.273 1 96 121 TRP A CA 1
ATOM 962 C C . TRP A 1 121 ? 22.281 12.281 3.391 1 96 121 TRP A C 1
ATOM 964 O O . TRP A 1 121 ? 23.172 12.641 2.607 1 96 121 TRP A O 1
ATOM 974 N N . TRP A 1 122 ? 21.141 12.906 3.488 1 95.88 122 TRP A N 1
ATOM 975 C CA . TRP A 1 122 ? 20.75 14.039 2.646 1 95.88 122 TRP A CA 1
ATOM 976 C C . TRP A 1 122 ? 20.266 15.203 3.494 1 95.88 122 TRP A C 1
ATOM 978 O O . TRP A 1 122 ? 19.062 15.344 3.729 1 95.88 122 TRP A O 1
ATOM 988 N N . LEU A 1 123 ? 21.125 16.094 3.758 1 91.88 123 LEU A N 1
ATOM 989 C CA . LEU A 1 123 ? 20.812 17.203 4.656 1 91.88 123 LEU A CA 1
ATOM 990 C C . LEU A 1 123 ? 19.781 18.141 4.031 1 91.88 123 LEU A C 1
ATOM 992 O O . LEU A 1 123 ? 19.109 18.891 4.742 1 91.88 123 LEU A O 1
ATOM 996 N N . ASP A 1 124 ? 19.703 18.078 2.723 1 95.19 124 ASP A N 1
ATOM 997 C CA . ASP A 1 124 ? 18.781 18.969 2.033 1 95.19 124 ASP A CA 1
ATOM 998 C C . ASP A 1 124 ? 17.453 18.266 1.734 1 95.19 124 ASP A C 1
ATOM 1000 O O . ASP A 1 124 ? 16.656 18.75 0.933 1 95.19 124 ASP A O 1
ATOM 1004 N N . LEU A 1 125 ? 17.25 17.094 2.389 1 97.88 125 LEU A N 1
ATOM 1005 C CA . LEU A 1 125 ? 15.961 16.406 2.246 1 97.88 125 LEU A CA 1
ATOM 1006 C C . LEU A 1 125 ? 14.836 17.219 2.885 1 97.88 125 LEU A C 1
ATOM 1008 O O . LEU A 1 125 ? 14.914 17.562 4.066 1 97.88 125 LEU A O 1
ATOM 1012 N N . ASP A 1 126 ? 13.789 17.438 2.066 1 98.12 126 ASP A N 1
ATOM 1013 C CA . ASP A 1 126 ? 12.703 18.281 2.547 1 98.12 126 ASP A CA 1
ATOM 1014 C C . ASP A 1 126 ? 11.57 17.438 3.127 1 98.12 126 ASP A C 1
ATOM 1016 O O . ASP A 1 126 ? 10.859 17.891 4.027 1 98.12 126 ASP A O 1
ATOM 1020 N N . ALA A 1 127 ? 11.367 16.266 2.518 1 98.56 127 ALA A N 1
ATOM 1021 C CA . ALA A 1 127 ? 10.219 15.469 2.959 1 98.56 127 ALA A CA 1
ATOM 1022 C C . ALA A 1 127 ? 10.352 14.016 2.502 1 98.56 127 ALA A C 1
ATOM 1024 O O . ALA A 1 127 ? 11.18 13.703 1.647 1 98.56 127 ALA A O 1
ATOM 1025 N N . ILE A 1 128 ? 9.586 13.164 3.105 1 98.69 128 ILE A N 1
ATOM 1026 C CA . ILE A 1 128 ? 9.328 11.797 2.676 1 98.69 128 ILE A CA 1
ATOM 1027 C C . ILE A 1 128 ? 7.906 11.68 2.141 1 98.69 128 ILE A C 1
ATOM 1029 O O . ILE A 1 128 ? 6.961 12.18 2.754 1 98.69 128 ILE A O 1
ATOM 1033 N N . VAL A 1 129 ? 7.781 11.148 0.966 1 98.38 129 VAL A N 1
ATOM 1034 C CA . VAL A 1 129 ? 6.48 10.898 0.356 1 98.38 129 VAL A CA 1
ATOM 1035 C C . VAL A 1 129 ? 6.148 9.406 0.437 1 98.38 129 VAL A C 1
ATOM 1037 O O . VAL A 1 129 ? 6.98 8.562 0.102 1 98.38 129 VAL A O 1
ATOM 1040 N N . TYR A 1 130 ? 4.973 9.086 0.904 1 98.12 130 TYR A N 1
ATOM 1041 C CA . TYR A 1 130 ? 4.594 7.688 1.069 1 98.12 130 TYR A CA 1
ATOM 1042 C C . TYR A 1 130 ? 3.109 7.484 0.798 1 98.12 130 TYR A C 1
ATOM 1044 O O . TYR A 1 130 ? 2.346 8.453 0.741 1 98.12 130 TYR A O 1
ATOM 1052 N N . ARG A 1 131 ? 2.719 6.293 0.597 1 96.62 131 ARG A N 1
ATOM 1053 C CA . ARG A 1 131 ? 1.354 5.961 0.2 1 96.62 131 ARG A CA 1
ATOM 1054 C C . ARG A 1 131 ? 0.39 6.121 1.37 1 96.62 131 ARG A C 1
ATOM 1056 O O . ARG A 1 131 ? 0.72 5.777 2.506 1 96.62 131 ARG A O 1
ATOM 1063 N N . SER A 1 132 ? -0.802 6.621 1.026 1 96.38 132 SER A N 1
ATOM 1064 C CA . SER A 1 132 ? -1.834 6.805 2.041 1 96.38 132 SER A CA 1
ATOM 1065 C C . SER A 1 132 ? -2.477 5.477 2.426 1 96.38 132 SER A C 1
ATOM 1067 O O . SER A 1 132 ? -2.785 4.656 1.558 1 96.38 132 SER A O 1
ATOM 1069 N N . ARG A 1 133 ? -2.65 5.305 3.691 1 93.88 133 ARG A N 1
ATOM 1070 C CA . ARG A 1 133 ? -3.312 4.109 4.203 1 93.88 133 ARG A CA 1
ATOM 1071 C C . ARG A 1 133 ? -4.812 4.156 3.932 1 93.88 133 ARG A C 1
ATOM 1073 O O . ARG A 1 133 ? -5.461 3.115 3.807 1 93.88 133 ARG A O 1
ATOM 1080 N N . THR A 1 134 ? -5.371 5.336 3.791 1 94.56 134 THR A N 1
ATOM 1081 C CA . THR A 1 134 ? -6.82 5.492 3.736 1 94.56 134 THR A CA 1
ATOM 1082 C C . THR A 1 134 ? -7.273 5.809 2.314 1 94.56 134 THR A C 1
ATOM 1084 O O . THR A 1 134 ? -8.422 5.547 1.954 1 94.56 134 THR A O 1
ATOM 1087 N N . THR A 1 135 ? -6.43 6.418 1.512 1 94.12 135 THR A N 1
ATOM 1088 C CA . THR A 1 135 ? -6.738 6.738 0.123 1 94.12 135 THR A CA 1
ATOM 1089 C C . THR A 1 135 ? -5.598 6.316 -0.797 1 94.12 135 THR A C 1
ATOM 1091 O O . THR A 1 135 ? -5.082 7.129 -1.569 1 94.12 135 THR A O 1
ATOM 1094 N N . PRO A 1 136 ? -5.25 5.043 -0.79 1 92 136 PRO A N 1
ATOM 1095 C CA . PRO A 1 136 ? -4.027 4.578 -1.449 1 92 136 PRO A CA 1
ATOM 1096 C C . PRO A 1 136 ? -4.059 4.789 -2.961 1 92 136 PRO A C 1
ATOM 1098 O O . PRO A 1 136 ? -3.002 4.891 -3.594 1 92 136 PRO A O 1
ATOM 1101 N N . HIS A 1 137 ? -5.191 4.879 -3.52 1 90.56 137 HIS A N 1
ATOM 1102 C CA . HIS A 1 137 ? -5.297 5.016 -4.969 1 90.56 137 HIS A CA 1
ATOM 1103 C C . HIS A 1 137 ? -5.207 6.477 -5.391 1 90.56 137 HIS A C 1
ATOM 1105 O O . HIS A 1 137 ? -4.605 6.793 -6.422 1 90.56 137 HIS A O 1
ATOM 1111 N N . GLN A 1 138 ? -5.703 7.375 -4.594 1 88.06 138 GLN A N 1
ATOM 1112 C CA . GLN A 1 138 ? -5.953 8.734 -5.07 1 88.06 138 GLN A CA 1
ATOM 1113 C C . GLN A 1 138 ? -4.969 9.719 -4.449 1 88.06 138 GLN A C 1
ATOM 1115 O O . GLN A 1 138 ? -4.848 10.859 -4.91 1 88.06 138 GLN A O 1
ATOM 1120 N N . SER A 1 139 ? -4.352 9.25 -3.416 1 90.56 139 SER A N 1
ATOM 1121 C CA . SER A 1 139 ? -3.633 10.273 -2.668 1 90.56 139 SER A CA 1
ATOM 1122 C C . SER A 1 139 ? -2.316 9.742 -2.117 1 90.56 139 SER A C 1
ATOM 1124 O O . SER A 1 139 ? -1.986 8.57 -2.311 1 90.56 139 SER A O 1
ATOM 1126 N N . ALA A 1 140 ? -1.495 10.648 -1.604 1 96.75 140 ALA A N 1
ATOM 1127 C CA . ALA A 1 140 ? -0.244 10.391 -0.897 1 96.75 140 ALA A CA 1
ATOM 1128 C C . ALA A 1 140 ? -0.143 11.234 0.37 1 96.75 140 ALA A C 1
ATOM 1130 O O . ALA A 1 140 ? -0.939 12.156 0.575 1 96.75 140 ALA A O 1
ATOM 1131 N N . ASN A 1 141 ? 0.782 10.781 1.192 1 98.19 141 ASN A N 1
ATOM 1132 C CA . ASN A 1 141 ? 1.12 11.539 2.391 1 98.19 141 ASN A CA 1
ATOM 1133 C C . ASN A 1 141 ? 2.555 12.062 2.34 1 98.19 141 ASN A C 1
ATOM 1135 O O . ASN A 1 141 ? 3.393 11.508 1.625 1 98.19 141 ASN A O 1
ATOM 1139 N N . TYR A 1 142 ? 2.742 13.109 3.098 1 98.5 142 TYR A N 1
ATOM 1140 C CA . TYR A 1 142 ? 4.059 13.719 3.24 1 98.5 142 TYR A CA 1
ATOM 1141 C C . TYR A 1 142 ? 4.465 13.805 4.707 1 98.5 142 TYR A C 1
ATOM 1143 O O . TYR A 1 142 ? 3.639 14.117 5.566 1 98.5 142 TYR A O 1
ATOM 1151 N N . ALA A 1 143 ? 5.613 13.469 4.984 1 98.62 143 ALA A N 1
ATOM 1152 C CA . ALA A 1 143 ? 6.297 13.82 6.227 1 98.62 143 ALA A CA 1
ATOM 1153 C C . ALA A 1 143 ? 7.391 14.859 5.977 1 98.62 143 ALA A C 1
ATOM 1155 O O . ALA A 1 143 ? 8.375 14.578 5.293 1 98.62 143 ALA A O 1
ATOM 1156 N N . PHE A 1 144 ? 7.246 16.078 6.484 1 98.5 144 PHE A N 1
ATOM 1157 C CA . PHE A 1 144 ? 8.195 17.156 6.18 1 98.5 144 PHE A CA 1
ATOM 1158 C C . PHE A 1 144 ? 8.867 17.656 7.453 1 98.5 144 PHE A C 1
ATOM 1160 O O . PHE A 1 144 ? 8.344 17.453 8.555 1 98.5 144 PHE A O 1
ATOM 1167 N N . PHE A 1 145 ? 9.969 18.328 7.262 1 97.75 145 PHE A N 1
ATOM 1168 C CA . PHE A 1 145 ? 10.875 18.547 8.375 1 97.75 145 PHE A CA 1
ATOM 1169 C C . PHE A 1 145 ? 10.984 20.047 8.695 1 97.75 145 PHE A C 1
ATOM 1171 O O . PHE A 1 145 ? 11.695 20.438 9.617 1 97.75 145 PHE A O 1
ATOM 1178 N N . ALA A 1 146 ? 10.414 20.844 7.93 1 96.75 146 ALA A N 1
ATOM 1179 C CA . ALA A 1 146 ? 10.375 22.297 8.078 1 96.75 146 ALA A CA 1
ATOM 1180 C C . ALA A 1 146 ? 9.219 22.891 7.285 1 96.75 146 ALA A C 1
ATOM 1182 O O . ALA A 1 146 ? 8.578 22.203 6.488 1 96.75 146 ALA A O 1
ATOM 1183 N N . HIS A 1 147 ? 8.883 24.156 7.551 1 97.25 147 HIS A N 1
ATOM 1184 C CA . HIS A 1 147 ? 7.746 24.719 6.84 1 97.25 147 HIS A CA 1
ATOM 1185 C C . HIS A 1 147 ? 8.141 25.984 6.086 1 97.25 147 HIS A C 1
ATOM 1187 O O . HIS A 1 147 ? 7.289 26.672 5.512 1 97.25 147 HIS A O 1
ATOM 1193 N N . GLN A 1 148 ? 9.422 26.328 6.059 1 95.44 148 GLN A N 1
ATOM 1194 C CA . GLN A 1 148 ? 9.867 27.562 5.402 1 95.44 148 GLN A CA 1
ATOM 1195 C C . GLN A 1 148 ? 9.727 27.453 3.885 1 95.44 148 GLN A C 1
ATOM 1197 O O . GLN A 1 148 ? 9.703 28.453 3.184 1 95.44 148 GLN A O 1
ATOM 1202 N N . GLN A 1 149 ? 9.695 26.234 3.4 1 96.62 149 GLN A N 1
ATOM 1203 C CA . GLN A 1 149 ? 9.625 26.016 1.961 1 96.62 149 GLN A CA 1
ATOM 1204 C C . GLN A 1 149 ? 8.195 26.172 1.448 1 96.62 149 GLN A C 1
ATOM 1206 O O . GLN A 1 149 ? 7.953 26.078 0.243 1 96.62 149 GLN A O 1
ATOM 1211 N N . PHE A 1 150 ? 7.25 26.484 2.299 1 98.44 150 PHE A N 1
ATOM 1212 C CA . PHE A 1 150 ? 5.848 26.531 1.906 1 98.44 150 PHE A CA 1
ATOM 1213 C C . PHE A 1 150 ? 5.309 27.953 1.98 1 98.44 150 PHE A C 1
ATOM 1215 O O . PHE A 1 150 ? 5.699 28.719 2.857 1 98.44 150 PHE A O 1
ATOM 1222 N N . ARG A 1 151 ? 4.508 28.312 0.983 1 98.56 151 ARG A N 1
ATOM 1223 C CA . ARG A 1 151 ? 3.49 29.328 1.23 1 98.56 151 ARG A CA 1
ATOM 1224 C C . ARG A 1 151 ? 2.311 28.75 2.004 1 98.56 151 ARG A C 1
ATOM 1226 O O . ARG A 1 151 ? 1.722 27.75 1.589 1 98.56 151 ARG A O 1
ATOM 1233 N N . ILE A 1 152 ? 1.947 29.469 3.105 1 98.56 152 ILE A N 1
ATOM 1234 C CA . ILE A 1 152 ? 0.988 28.844 4.012 1 98.56 152 ILE A CA 1
ATOM 1235 C C . ILE A 1 152 ? -0.239 29.75 4.16 1 98.56 152 ILE A C 1
ATOM 1237 O O . ILE A 1 152 ? -0.11 30.969 4.324 1 98.56 152 ILE A O 1
ATOM 1241 N N . ARG A 1 153 ? -1.402 29.141 3.994 1 98.56 153 ARG A N 1
ATOM 1242 C CA . ARG A 1 153 ? -2.678 29.75 4.375 1 98.56 153 ARG A CA 1
ATOM 1243 C C . ARG A 1 153 ? -3.393 28.891 5.418 1 98.56 153 ARG A C 1
ATOM 1245 O O . ARG A 1 153 ? -3.256 27.672 5.426 1 9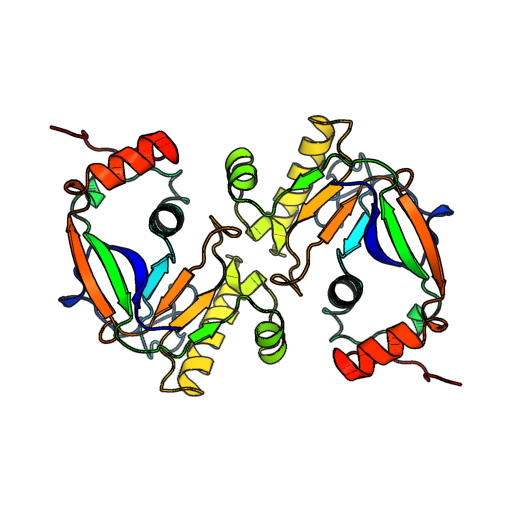8.56 153 ARG A O 1
ATOM 1252 N N . LEU A 1 154 ? -4.043 29.484 6.324 1 98.38 154 LEU A N 1
ATOM 1253 C CA . LEU A 1 154 ? -4.766 28.734 7.34 1 98.38 154 LEU A CA 1
ATOM 1254 C C . LEU A 1 154 ? -6.102 29.391 7.66 1 98.38 154 LEU A C 1
ATOM 1256 O O . LEU A 1 154 ? -6.258 30.609 7.477 1 98.38 154 LEU A O 1
ATOM 1260 N N . TRP A 1 155 ? -7.02 28.625 8.078 1 98 155 TRP A N 1
ATOM 1261 C CA . TRP A 1 155 ? -8.352 29.047 8.492 1 98 155 TRP A CA 1
ATOM 1262 C C . TRP A 1 155 ? -8.812 28.25 9.711 1 98 155 TRP A C 1
ATOM 1264 O O . TRP A 1 155 ? -8.547 27.047 9.812 1 98 155 TRP A O 1
ATOM 1274 N N . PRO A 1 156 ? -9.492 28.969 10.625 1 97.06 156 PRO A N 1
ATOM 1275 C CA . PRO A 1 156 ? -10.203 28.094 11.562 1 97.06 156 PRO A CA 1
ATOM 1276 C C . PRO A 1 156 ? -11.133 27.094 10.867 1 97.06 156 PRO A C 1
ATOM 1278 O O . PRO A 1 156 ? -11.867 27.469 9.945 1 97.06 156 PRO A O 1
ATOM 1281 N N . LEU A 1 157 ? -11.039 25.844 11.258 1 97.88 157 LEU A N 1
ATOM 1282 C CA . LEU A 1 157 ? -11.75 24.766 10.57 1 97.88 157 LEU A CA 1
ATOM 1283 C C . LEU A 1 157 ? -13.242 25.062 10.523 1 97.88 157 LEU A C 1
ATOM 1285 O O . LEU A 1 157 ? -13.883 24.891 9.477 1 97.88 157 LEU A O 1
ATOM 1289 N N . ALA A 1 158 ? -13.82 25.594 11.594 1 96.81 158 ALA A N 1
ATOM 1290 C CA . ALA A 1 158 ? -15.258 25.844 11.703 1 96.81 158 ALA A CA 1
ATOM 1291 C C . ALA A 1 158 ? -15.711 26.891 10.688 1 96.81 158 ALA A C 1
ATOM 1293 O O . ALA A 1 158 ? -16.906 26.969 10.359 1 96.81 158 ALA A O 1
ATOM 1294 N N . GLU A 1 159 ? -14.828 27.688 10.172 1 96.69 159 GLU A N 1
ATOM 1295 C CA . GLU A 1 159 ? -15.172 28.75 9.234 1 96.69 159 GLU A CA 1
ATOM 1296 C C . GLU A 1 159 ? -15.172 28.25 7.793 1 96.69 159 GLU A C 1
ATOM 1298 O O . GLU A 1 159 ? -15.656 28.922 6.887 1 96.69 159 GLU A O 1
ATOM 1303 N N . ARG A 1 160 ? -14.617 27.094 7.566 1 97.62 160 ARG A N 1
ATOM 1304 C CA . ARG A 1 160 ? -14.57 26.547 6.215 1 97.62 160 ARG A CA 1
ATOM 1305 C C . ARG A 1 160 ? -15.766 25.641 5.945 1 97.62 160 ARG A C 1
ATOM 1307 O O . ARG A 1 160 ? -15.609 24.453 5.668 1 97.62 160 ARG A O 1
ATOM 1314 N N . LEU A 1 161 ? -16.953 26.281 5.922 1 96.75 161 LEU A N 1
ATOM 1315 C CA . LEU A 1 161 ? -18.219 25.562 5.734 1 96.75 161 LEU A CA 1
ATOM 1316 C C . LEU A 1 161 ? -18.25 24.859 4.387 1 96.75 161 LEU A C 1
ATOM 1318 O O . LEU A 1 161 ? -18.844 23.781 4.254 1 96.75 161 LEU A O 1
ATOM 1322 N N . ASP A 1 162 ? -17.656 25.516 3.434 1 97.19 162 ASP A N 1
ATOM 1323 C CA . ASP A 1 162 ? -17.594 24.891 2.121 1 97.19 162 ASP A CA 1
ATOM 1324 C C . ASP A 1 162 ? -16.906 23.531 2.205 1 97.19 162 ASP A C 1
ATOM 1326 O O . ASP A 1 162 ? -17.406 22.531 1.653 1 97.19 162 ASP A O 1
ATOM 1330 N N . VAL A 1 163 ? -15.781 23.406 2.922 1 97.94 163 VAL A N 1
ATOM 1331 C CA . VAL A 1 163 ? -15.023 22.172 3.092 1 97.94 163 VAL A CA 1
ATOM 1332 C C . VAL A 1 163 ? -15.82 21.172 3.928 1 97.94 163 VAL A C 1
ATOM 1334 O O . VAL A 1 163 ? -15.992 20.016 3.535 1 97.94 163 VAL A O 1
ATOM 1337 N N . LEU A 1 164 ? -16.375 21.672 5.02 1 98 164 LEU A N 1
ATOM 1338 C CA . LEU A 1 164 ? -17.094 20.797 5.941 1 98 164 LEU A CA 1
ATOM 1339 C C . LEU A 1 164 ? -18.344 20.219 5.285 1 98 164 LEU A C 1
ATOM 1341 O O . LEU A 1 164 ? -18.625 19.031 5.445 1 98 164 LEU A O 1
ATOM 1345 N N . THR A 1 165 ? -19.016 21.016 4.551 1 97.25 165 THR A N 1
ATOM 1346 C CA . THR A 1 165 ? -20.219 20.547 3.857 1 97.25 165 THR A CA 1
ATOM 1347 C C . THR A 1 165 ? -19.875 19.484 2.832 1 97.25 165 THR A C 1
ATOM 1349 O O . THR A 1 165 ? -20.562 18.469 2.729 1 97.25 165 THR A O 1
ATOM 1352 N N . GLU A 1 166 ? -18.844 19.719 2.102 1 97 166 GLU A N 1
ATOM 1353 C CA . GLU A 1 166 ? -18.406 18.719 1.126 1 97 166 GLU A CA 1
ATOM 1354 C C . GLU A 1 166 ? -18.047 17.406 1.803 1 97 166 GLU A C 1
ATOM 1356 O O . GLU A 1 166 ? -18.453 16.328 1.34 1 97 166 GLU A O 1
ATOM 1361 N N . LEU A 1 167 ? -17.281 17.453 2.902 1 97.25 167 LEU A N 1
ATOM 1362 C CA . LEU A 1 167 ? -16.891 16.25 3.643 1 97.25 167 LEU A CA 1
ATOM 1363 C C . LEU A 1 167 ? -18.109 15.484 4.121 1 97.25 167 LEU A C 1
ATOM 1365 O O . LEU A 1 167 ? -18.156 14.258 4.004 1 97.25 167 LEU A O 1
ATOM 1369 N N . VAL A 1 168 ? -19.094 16.156 4.633 1 96.62 168 VAL A N 1
ATOM 1370 C CA . VAL A 1 168 ? -20.297 15.539 5.18 1 96.62 168 VAL A CA 1
ATOM 1371 C C . VAL A 1 168 ? -21.141 14.961 4.047 1 96.62 168 VAL A C 1
ATOM 1373 O O . VAL A 1 168 ? -21.547 13.797 4.09 1 96.62 168 VAL A O 1
ATOM 1376 N N . LEU A 1 169 ? -21.375 15.695 2.973 1 96.19 169 LEU A N 1
ATOM 1377 C CA . LEU A 1 169 ? -22.328 15.312 1.934 1 96.19 169 LEU A CA 1
ATOM 1378 C C . LEU A 1 169 ? -21.734 14.273 0.998 1 96.19 169 LEU A C 1
ATOM 1380 O O . LEU A 1 169 ? -22.438 13.406 0.491 1 96.19 169 LEU A O 1
ATOM 1384 N N . ARG A 1 170 ? -20.406 14.359 0.858 1 95.38 170 ARG A N 1
ATOM 1385 C CA . ARG A 1 170 ? -19.859 13.57 -0.243 1 95.38 170 ARG A CA 1
ATOM 1386 C C . ARG A 1 170 ? -18.891 12.508 0.27 1 95.38 170 ARG A C 1
ATOM 1388 O O . ARG A 1 170 ? -18.562 11.562 -0.447 1 95.38 170 ARG A O 1
ATOM 1395 N N . HIS A 1 171 ? -18.406 12.641 1.512 1 94.69 171 HIS A N 1
ATOM 1396 C CA . HIS A 1 171 ? -17.328 11.758 1.903 1 94.69 171 HIS A CA 1
ATOM 1397 C C . HIS A 1 171 ? -17.625 11.078 3.234 1 94.69 171 HIS A C 1
ATOM 1399 O O . HIS A 1 171 ? -16.719 10.516 3.863 1 94.69 171 HIS A O 1
ATOM 1405 N N . GLY A 1 172 ? -18.844 11.203 3.734 1 93.62 172 GLY A N 1
ATOM 1406 C CA . GLY A 1 172 ? -19.312 10.367 4.836 1 93.62 172 GLY A CA 1
ATOM 1407 C C . GLY A 1 172 ? -18.859 10.883 6.195 1 93.62 172 GLY A C 1
ATOM 1408 O O . GLY A 1 172 ? -19 10.18 7.199 1 93.62 172 GLY A O 1
ATOM 1409 N N . PHE A 1 173 ? -18.312 12.102 6.25 1 96.69 173 PHE A N 1
ATOM 1410 C CA . PHE A 1 173 ? -17.891 12.656 7.527 1 96.69 173 PHE A CA 1
ATOM 1411 C C . PHE A 1 173 ? -19.109 13.125 8.336 1 96.69 173 PHE A C 1
ATOM 1413 O O . PHE A 1 173 ? -20.156 13.445 7.77 1 96.69 173 PHE A O 1
ATOM 1420 N N . THR A 1 174 ? -18.922 13.07 9.633 1 97 174 THR A N 1
ATOM 1421 C CA . THR A 1 174 ? -19.828 13.742 10.547 1 97 174 THR A CA 1
ATOM 1422 C C . THR A 1 174 ? -19.094 14.781 11.391 1 97 174 THR A C 1
ATOM 1424 O O . THR A 1 174 ? -17.922 14.586 11.727 1 97 174 THR A O 1
ATOM 1427 N N . VAL A 1 175 ? -19.781 15.875 11.578 1 96.69 175 VAL A N 1
ATOM 1428 C CA . VAL A 1 175 ? -19.234 16.953 12.391 1 96.69 175 VAL A CA 1
ATOM 1429 C C . VAL A 1 175 ? -20.016 17.078 13.695 1 96.69 175 VAL A C 1
ATOM 1431 O O . VAL A 1 175 ? -21.25 17.109 13.688 1 96.69 175 VAL A O 1
ATOM 1434 N N . SER A 1 176 ? -19.328 17.219 14.836 1 96.06 176 SER A N 1
ATOM 1435 C CA . SER A 1 176 ? -19.969 17.141 16.156 1 96.06 176 SER A CA 1
ATOM 1436 C C . SER A 1 176 ? -20.328 18.531 16.672 1 96.06 176 SER A C 1
ATOM 1438 O O . SER A 1 176 ? -20.453 18.734 17.875 1 96.06 176 SER A O 1
ATOM 1440 N N . TRP A 1 177 ? -20.406 19.562 15.883 1 94.25 177 TRP A N 1
ATOM 1441 C CA . TRP A 1 177 ? -20.938 20.891 16.203 1 94.25 177 TRP A CA 1
ATOM 1442 C C . TRP A 1 177 ? -21.859 21.391 15.102 1 94.25 177 TRP A C 1
ATOM 1444 O O . TRP A 1 177 ? -21.859 20.844 13.984 1 94.25 177 TRP A O 1
ATOM 1454 N N . PRO A 1 178 ? -22.891 22.219 15.422 1 88.94 178 PRO A N 1
ATOM 1455 C CA . PRO A 1 178 ? -23.812 22.703 14.398 1 88.94 178 PRO A CA 1
ATOM 1456 C C . PRO A 1 178 ? -23.094 23.453 13.273 1 88.94 178 PRO A C 1
ATOM 1458 O O . PRO A 1 178 ? -22.234 24.281 13.531 1 88.94 178 PRO A O 1
ATOM 1461 N N . LEU A 1 179 ? -23.469 22.875 12.078 1 82.44 179 LEU A N 1
ATOM 1462 C CA . LEU A 1 179 ? -23 23.578 10.891 1 82.44 179 LEU A CA 1
ATOM 1463 C C . LEU A 1 179 ? -23.938 24.734 10.539 1 82.44 179 LEU A C 1
ATOM 1465 O O . LEU A 1 179 ? -25.156 24.562 10.555 1 82.44 179 LEU A O 1
ATOM 1469 N N . GLY A 1 180 ? -23.688 25.969 10.617 1 70.06 180 GLY A N 1
ATOM 1470 C CA . GLY A 1 180 ? -24.531 27.125 10.312 1 70.06 180 GLY A CA 1
ATOM 1471 C C . GLY A 1 180 ? -25.203 27.703 11.539 1 70.06 180 GLY A C 1
ATOM 1472 O O . GLY A 1 180 ? -26.234 28.375 11.43 1 70.06 180 GLY A O 1
ATOM 1473 N N . GLY A 1 181 ? -24.609 27.562 12.664 1 48.25 181 GLY A N 1
ATOM 1474 C CA . GLY A 1 181 ? -25.312 28.438 13.586 1 48.25 181 GLY A CA 1
ATOM 1475 C C . GLY A 1 181 ? -25.297 29.906 13.156 1 48.25 181 GLY A C 1
ATOM 1476 O O . GLY A 1 181 ? -24.469 30.297 12.32 1 48.25 181 GLY A O 1
ATOM 1477 N N . MET B 1 1 ? -12.891 -7.527 -14.445 1 94.62 1 MET B N 1
ATOM 1478 C CA . MET B 1 1 ? -11.648 -7.672 -15.195 1 94.62 1 MET B CA 1
ATOM 1479 C C . MET B 1 1 ? -11.914 -8.227 -16.594 1 94.62 1 MET B C 1
ATOM 1481 O O . MET B 1 1 ? -12.625 -9.227 -16.75 1 94.62 1 MET B O 1
ATOM 1485 N N . GLN B 1 2 ? -11.289 -7.684 -17.531 1 95.88 2 GLN B N 1
ATOM 1486 C CA . GLN B 1 2 ? -11.609 -7.984 -18.922 1 95.88 2 GLN B CA 1
ATOM 1487 C C . GLN B 1 2 ? -10.953 -9.289 -19.359 1 95.88 2 GLN B C 1
ATOM 1489 O O . GLN B 1 2 ? -9.945 -9.711 -18.797 1 95.88 2 GLN B O 1
ATOM 1494 N N . PRO B 1 3 ? -11.641 -9.93 -20.344 1 97.62 3 PRO B N 1
ATOM 1495 C CA . PRO B 1 3 ? -10.93 -11.055 -20.953 1 97.62 3 PRO B CA 1
ATOM 1496 C C . PRO B 1 3 ? -9.594 -10.648 -21.578 1 97.62 3 PRO B C 1
ATOM 1498 O O . PRO B 1 3 ? -9.406 -9.492 -21.938 1 97.62 3 PRO B O 1
ATOM 1501 N N . GLY B 1 4 ? -8.703 -11.523 -21.562 1 98.31 4 GLY B N 1
ATOM 1502 C CA . GLY B 1 4 ? -7.41 -11.25 -22.156 1 98.31 4 GLY B CA 1
ATOM 1503 C C . GLY B 1 4 ? -6.406 -10.664 -21.188 1 98.31 4 GLY B C 1
ATOM 1504 O O . GLY B 1 4 ? -5.277 -10.344 -21.562 1 98.31 4 GLY B O 1
ATOM 1505 N N . THR B 1 5 ? -6.797 -10.5 -19.891 1 97.81 5 THR B N 1
ATOM 1506 C CA . THR B 1 5 ? -5.863 -10.055 -18.859 1 97.81 5 THR B CA 1
ATOM 1507 C C . THR B 1 5 ? -4.875 -11.164 -18.516 1 97.81 5 THR B C 1
ATOM 1509 O O . THR B 1 5 ? -5.273 -12.289 -18.234 1 97.81 5 THR B O 1
ATOM 1512 N N . THR B 1 6 ? -3.59 -10.836 -18.578 1 98.25 6 THR B N 1
ATOM 1513 C CA . THR B 1 6 ? -2.541 -11.805 -18.312 1 98.25 6 THR B CA 1
ATOM 1514 C C . THR B 1 6 ? -2.047 -11.688 -16.875 1 98.25 6 THR B C 1
ATOM 1516 O O . THR B 1 6 ? -1.88 -10.586 -16.359 1 98.25 6 THR B O 1
ATOM 1519 N N . MET B 1 7 ? -1.757 -12.836 -16.203 1 98.31 7 MET B N 1
ATOM 1520 C CA . MET B 1 7 ? -1.142 -12.945 -14.883 1 98.31 7 MET B CA 1
ATOM 1521 C C . MET B 1 7 ? -0.082 -14.039 -14.859 1 98.31 7 MET B C 1
ATOM 1523 O O . MET B 1 7 ? -0.035 -14.883 -15.758 1 98.31 7 MET B O 1
ATOM 1527 N N . TRP B 1 8 ? 0.761 -14.016 -13.844 1 98.69 8 TRP B N 1
ATOM 1528 C CA . TRP B 1 8 ? 1.901 -14.922 -13.82 1 98.69 8 TRP B CA 1
ATOM 1529 C C . TRP B 1 8 ? 2.084 -15.539 -12.43 1 98.69 8 TRP B C 1
ATOM 1531 O O . TRP B 1 8 ? 1.879 -14.867 -11.422 1 98.69 8 TRP B O 1
ATOM 1541 N N . ARG B 1 9 ? 2.488 -16.766 -12.438 1 98.38 9 ARG B N 1
ATOM 1542 C CA . ARG B 1 9 ? 2.805 -17.453 -11.203 1 98.38 9 ARG B CA 1
ATOM 1543 C C . ARG B 1 9 ? 3.91 -18.484 -11.422 1 98.38 9 ARG B C 1
ATOM 1545 O O . ARG B 1 9 ? 4.039 -19.047 -12.508 1 98.38 9 ARG B O 1
ATOM 1552 N N . VAL B 1 10 ? 4.754 -18.672 -10.414 1 97.94 10 VAL B N 1
ATOM 1553 C CA . VAL B 1 10 ? 5.727 -19.766 -10.367 1 97.94 10 VAL B CA 1
ATOM 1554 C C . VAL B 1 10 ? 5.312 -20.781 -9.305 1 97.94 10 VAL B C 1
ATOM 1556 O O . VAL B 1 10 ? 5.039 -20.406 -8.156 1 97.94 10 VAL B O 1
ATOM 1559 N N . GLU B 1 11 ? 5.234 -22 -9.688 1 97.31 11 GLU B N 1
ATOM 1560 C CA . GLU B 1 11 ? 4.77 -23.016 -8.75 1 97.31 11 GLU B CA 1
ATOM 1561 C C . GLU B 1 11 ? 5.32 -24.391 -9.117 1 97.31 11 GLU B C 1
ATOM 1563 O O . GLU B 1 11 ? 5.609 -24.656 -10.281 1 97.31 11 GLU B O 1
ATOM 1568 N N . ALA B 1 12 ? 5.406 -25.219 -8.117 1 97.5 12 ALA B N 1
ATOM 1569 C CA . ALA B 1 12 ? 5.938 -26.562 -8.297 1 97.5 12 ALA B CA 1
ATOM 1570 C C . ALA B 1 12 ? 4.949 -27.453 -9.047 1 97.5 12 ALA B C 1
ATOM 1572 O O . ALA B 1 12 ? 5.344 -28.25 -9.898 1 97.5 12 ALA B O 1
ATOM 1573 N N . ALA B 1 13 ? 3.676 -27.359 -8.75 1 97.38 13 ALA B N 1
ATOM 1574 C CA . ALA B 1 13 ? 2.648 -28.219 -9.336 1 97.38 13 ALA B CA 1
ATOM 1575 C C . ALA B 1 13 ? 2.08 -27.594 -10.609 1 97.38 13 ALA B C 1
ATOM 1577 O O . ALA B 1 13 ? 1.855 -26.375 -10.664 1 97.38 13 ALA B O 1
ATOM 1578 N N . ALA B 1 14 ? 1.833 -28.422 -11.57 1 97.06 14 ALA B N 1
ATOM 1579 C CA . ALA B 1 14 ? 1.118 -27.969 -12.758 1 97.06 14 ALA B CA 1
ATOM 1580 C C . ALA B 1 14 ? -0.352 -27.703 -12.453 1 97.06 14 ALA B C 1
ATOM 1582 O O . ALA B 1 14 ? -0.938 -28.359 -11.586 1 97.06 14 ALA B O 1
ATOM 1583 N N . PRO B 1 15 ? -0.923 -26.797 -13.195 1 96.88 15 PRO B N 1
ATOM 1584 C CA . PRO B 1 15 ? -2.293 -26.375 -12.891 1 96.88 15 PRO B CA 1
ATOM 1585 C C . PRO B 1 15 ? -3.283 -27.547 -12.898 1 96.88 15 PRO B C 1
ATOM 1587 O O . PRO B 1 15 ? -4.238 -27.547 -12.117 1 96.88 15 PRO B O 1
ATOM 1590 N N . ASP B 1 16 ? -3.146 -28.578 -13.711 1 95.12 16 ASP B N 1
ATOM 1591 C CA . ASP B 1 16 ? -4.043 -29.719 -13.758 1 95.12 16 ASP B CA 1
ATOM 1592 C C . ASP B 1 16 ? -3.963 -30.531 -12.461 1 95.12 16 ASP B C 1
ATOM 1594 O O . ASP B 1 16 ? -4.828 -31.359 -12.188 1 95.12 16 ASP B O 1
ATOM 1598 N N . GLU B 1 17 ? -2.936 -30.25 -11.648 1 97.06 17 GLU B N 1
ATOM 1599 C CA . GLU B 1 17 ? -2.738 -30.953 -10.391 1 97.06 17 GLU B CA 1
ATOM 1600 C C . GLU B 1 17 ? -3.148 -30.094 -9.195 1 97.06 17 GLU B C 1
ATOM 1602 O O . GLU B 1 17 ? -3.035 -30.531 -8.047 1 97.06 17 GLU B O 1
ATOM 1607 N N . TRP B 1 18 ? -3.568 -28.891 -9.477 1 97.56 18 TRP B N 1
ATOM 1608 C CA . TRP B 1 18 ? -3.922 -28 -8.375 1 97.56 18 TRP B CA 1
ATOM 1609 C C . TRP B 1 18 ? -5.105 -28.547 -7.59 1 97.56 18 TRP B C 1
ATOM 1611 O O . TRP B 1 18 ? -6.113 -28.953 -8.172 1 97.56 18 TRP B O 1
ATOM 1621 N N . ASP B 1 19 ? -4.898 -28.594 -6.262 1 96 19 ASP B N 1
ATOM 1622 C CA . ASP B 1 19 ? -5.957 -28.906 -5.312 1 96 19 ASP B CA 1
ATOM 1623 C C . ASP B 1 19 ? -6.664 -27.641 -4.832 1 96 19 ASP B C 1
ATOM 1625 O O . ASP B 1 19 ? -6.008 -26.688 -4.422 1 96 19 ASP B O 1
ATOM 1629 N N . TRP B 1 20 ? -7.996 -27.641 -4.918 1 96.75 20 TRP B N 1
ATOM 1630 C CA . TRP B 1 20 ? -8.75 -26.453 -4.547 1 96.75 20 TRP B CA 1
ATOM 1631 C C . TRP B 1 20 ? -9.484 -26.656 -3.227 1 96.75 20 TRP B C 1
ATOM 1633 O O . TRP B 1 20 ? -10.305 -25.828 -2.826 1 96.75 20 TRP B O 1
ATOM 1643 N N . HIS B 1 21 ? -9.156 -27.797 -2.535 1 96.75 21 HIS B N 1
ATOM 1644 C CA . HIS B 1 21 ? -9.664 -28 -1.185 1 96.75 21 HIS B CA 1
ATOM 1645 C C . HIS B 1 21 ? -8.891 -27.172 -0.171 1 96.75 21 HIS B C 1
ATOM 1647 O O . HIS B 1 21 ? -7.656 -27.156 -0.186 1 96.75 21 HIS B O 1
ATOM 1653 N N . GLY B 1 22 ? -9.633 -26.5 0.651 1 97.38 22 GLY B N 1
ATOM 1654 C CA . GLY B 1 22 ? -9.008 -25.609 1.626 1 97.38 22 GLY B CA 1
ATOM 1655 C C . GLY B 1 22 ? -8.188 -26.359 2.662 1 97.38 22 GLY B C 1
ATOM 1656 O O . GLY B 1 22 ? -8.352 -27.562 2.846 1 97.38 22 GLY B O 1
ATOM 1657 N N . PHE B 1 23 ? -7.262 -25.625 3.328 1 97.5 23 PHE B N 1
ATOM 1658 C CA . PHE B 1 23 ? -6.5 -26.172 4.453 1 97.5 23 PHE B CA 1
ATOM 1659 C C . PHE B 1 23 ? -7.379 -26.281 5.695 1 97.5 23 PHE B C 1
ATOM 1661 O O . PHE B 1 23 ? -8.383 -25.578 5.816 1 97.5 23 PHE B O 1
ATOM 1668 N N . PRO B 1 24 ? -7.02 -27.188 6.551 1 96.44 24 PRO B N 1
ATOM 1669 C CA . PRO B 1 24 ? -7.789 -27.266 7.793 1 96.44 24 PRO B CA 1
ATOM 1670 C C . PRO B 1 24 ? -7.836 -25.938 8.539 1 96.44 24 PRO B C 1
ATOM 1672 O O . PRO B 1 24 ? -8.828 -25.625 9.203 1 96.44 24 PRO B O 1
ATOM 1675 N N . GLY B 1 25 ? -6.789 -25.203 8.445 1 96.75 25 GLY B N 1
ATOM 1676 C CA . GLY B 1 25 ? -6.672 -23.844 8.922 1 96.75 25 GLY B CA 1
ATOM 1677 C C . GLY B 1 25 ? -6.02 -22.906 7.914 1 96.75 25 GLY B C 1
ATOM 1678 O O . GLY B 1 25 ? -5.277 -23.359 7.039 1 96.75 25 GLY B O 1
ATOM 1679 N N . ALA B 1 26 ? -6.332 -21.625 8.062 1 97.44 26 ALA B N 1
ATOM 1680 C CA . ALA B 1 26 ? -5.789 -20.656 7.117 1 97.44 26 ALA B CA 1
ATOM 1681 C C . ALA B 1 26 ? -4.266 -20.594 7.191 1 97.44 26 ALA B C 1
ATOM 1683 O O . ALA B 1 26 ? -3.695 -20.562 8.281 1 97.44 26 ALA B O 1
ATOM 1684 N N . ARG B 1 27 ? -3.623 -20.578 6.059 1 96.62 27 ARG B N 1
ATOM 1685 C CA . ARG B 1 27 ? -2.166 -20.531 5.992 1 96.62 27 ARG B CA 1
ATOM 1686 C C . ARG B 1 27 ? -1.691 -19.234 5.344 1 96.62 27 ARG B C 1
ATOM 1688 O O . ARG B 1 27 ? -0.651 -18.688 5.719 1 96.62 27 ARG B O 1
ATOM 1695 N N . TYR B 1 28 ? -2.418 -18.797 4.363 1 96.56 28 TYR B N 1
ATOM 1696 C CA . TYR B 1 28 ? -1.992 -17.625 3.594 1 96.56 28 TYR B CA 1
ATOM 1697 C C . TYR B 1 28 ? -3.016 -16.5 3.695 1 96.56 28 TYR B C 1
ATOM 1699 O O . TYR B 1 28 ? -4.062 -16.656 4.328 1 96.56 28 TYR B O 1
ATOM 1707 N N . ARG B 1 29 ? -2.77 -15.375 3.154 1 97.62 29 ARG B N 1
ATOM 1708 C CA . ARG B 1 29 ? -3.41 -14.086 3.375 1 97.62 29 ARG B CA 1
ATOM 1709 C C . ARG B 1 29 ? -4.918 -14.18 3.174 1 97.62 29 ARG B C 1
ATOM 1711 O O . ARG B 1 29 ? -5.691 -13.648 3.977 1 97.62 29 ARG B O 1
ATOM 1718 N N . PHE B 1 30 ? -5.363 -14.852 2.053 1 98.69 30 PHE B N 1
ATOM 1719 C CA . PHE B 1 30 ? -6.785 -14.859 1.732 1 98.69 30 PHE B CA 1
ATOM 1720 C C . PHE B 1 30 ? -7.336 -16.281 1.753 1 98.69 30 PHE B C 1
ATOM 1722 O O . PHE B 1 30 ? -8.211 -16.625 0.956 1 98.69 30 PHE B O 1
ATOM 1729 N N . ASP B 1 31 ? -6.73 -17.188 2.695 1 98.38 31 ASP B N 1
ATOM 1730 C CA . ASP B 1 31 ? -7.316 -18.484 2.998 1 98.38 31 ASP B CA 1
ATOM 1731 C C . ASP B 1 31 ? -8.469 -18.344 3.986 1 98.38 31 ASP B C 1
ATOM 1733 O O . ASP B 1 31 ? -8.367 -17.625 4.98 1 98.38 31 ASP B O 1
ATOM 1737 N N . PRO B 1 32 ? -9.516 -19.094 3.725 1 98.38 32 PRO B N 1
ATOM 1738 C CA . PRO B 1 32 ? -10.617 -19.062 4.691 1 98.38 32 PRO B CA 1
ATOM 1739 C C . PRO B 1 32 ? -10.281 -19.797 5.988 1 98.38 32 PRO B C 1
ATOM 1741 O O . PRO B 1 32 ? -9.719 -20.891 5.957 1 98.38 32 PRO B O 1
ATOM 1744 N N . PRO B 1 33 ? -10.625 -19.203 7.156 1 98.19 33 PRO B N 1
ATOM 1745 C CA . PRO B 1 33 ? -10.375 -19.906 8.422 1 98.19 33 PRO B CA 1
ATOM 1746 C C . PRO B 1 33 ? -11.078 -21.25 8.508 1 98.19 33 PRO B C 1
ATOM 1748 O O . PRO B 1 33 ? -10.586 -22.172 9.156 1 98.19 33 PRO B O 1
ATOM 1751 N N . SER B 1 34 ? -12.195 -21.406 7.816 1 97.94 34 SER B N 1
ATOM 1752 C CA . SER B 1 34 ? -12.992 -22.625 7.875 1 97.94 34 SER B CA 1
ATOM 1753 C C . SER B 1 34 ? -12.391 -23.719 6.996 1 97.94 34 SER B C 1
ATOM 1755 O O . SER B 1 34 ? -12.773 -24.891 7.102 1 97.94 34 SER B O 1
ATOM 1757 N N . GLY B 1 35 ? -11.586 -23.328 6.078 1 97.94 35 GLY B N 1
ATOM 1758 C CA . GLY B 1 35 ? -11.07 -24.281 5.098 1 97.94 35 GLY B CA 1
ATOM 1759 C C . GLY B 1 35 ? -12.039 -24.547 3.959 1 97.94 35 GLY B C 1
ATOM 1760 O O . GLY B 1 35 ? -11.898 -25.531 3.24 1 97.94 35 GLY B O 1
ATOM 1761 N N . ALA B 1 36 ? -12.961 -23.656 3.732 1 97.19 36 ALA B N 1
ATOM 1762 C CA . ALA B 1 36 ? -14.055 -23.875 2.785 1 97.19 36 ALA B CA 1
ATOM 1763 C C . ALA B 1 36 ? -13.531 -23.906 1.35 1 97.19 36 ALA B C 1
ATOM 1765 O O . ALA B 1 36 ? -14.164 -24.5 0.468 1 97.19 36 ALA B O 1
ATOM 1766 N N . PHE B 1 37 ? -12.484 -23.25 1.098 1 97.44 37 PHE B N 1
ATOM 1767 C CA . PHE B 1 37 ? -11.906 -23.219 -0.241 1 97.44 37 PHE B CA 1
ATOM 1768 C C . PHE B 1 37 ? -10.398 -23 -0.176 1 97.44 37 PHE B C 1
ATOM 1770 O O . PHE B 1 37 ? -9.844 -22.828 0.909 1 97.44 37 PHE B O 1
ATOM 1777 N N . ARG B 1 38 ? -9.727 -23.156 -1.265 1 97.44 38 ARG B N 1
ATOM 1778 C CA . ARG B 1 38 ? -8.305 -22.875 -1.439 1 97.44 38 ARG B CA 1
ATOM 1779 C C . ARG B 1 38 ? -8.094 -21.641 -2.307 1 97.44 38 ARG B C 1
ATOM 1781 O O . ARG B 1 38 ? -8.852 -21.391 -3.242 1 97.44 38 ARG B O 1
ATOM 1788 N N . THR B 1 39 ? -7.129 -20.859 -1.93 1 98.06 39 THR B N 1
ATOM 1789 C CA . THR B 1 39 ? -6.75 -19.688 -2.711 1 98.06 39 THR B CA 1
ATOM 1790 C C . THR B 1 39 ? -5.379 -19.875 -3.35 1 98.06 39 THR B C 1
ATOM 1792 O O . THR B 1 39 ? -4.484 -20.469 -2.746 1 98.06 39 THR B O 1
ATOM 1795 N N . ARG B 1 40 ? -5.234 -19.438 -4.562 1 98.12 40 ARG B N 1
ATOM 1796 C CA . ARG B 1 40 ? -3.93 -19.344 -5.211 1 98.12 40 ARG B CA 1
ATOM 1797 C C . ARG B 1 40 ? -3.656 -17.906 -5.676 1 98.12 40 ARG B C 1
ATOM 1799 O O . ARG B 1 40 ? -4.578 -17.109 -5.781 1 98.12 40 ARG B O 1
ATOM 1806 N N . TYR B 1 41 ? -2.389 -17.672 -5.93 1 98.12 41 TYR B N 1
ATOM 1807 C CA . TYR B 1 41 ? -1.973 -16.281 -6.145 1 98.12 41 TYR B CA 1
ATOM 1808 C C . TYR B 1 41 ? -1.237 -16.141 -7.473 1 98.12 41 TYR B C 1
ATOM 1810 O O . TYR B 1 41 ? -0.623 -17.094 -7.957 1 98.12 41 TYR B O 1
ATOM 1818 N N . ALA B 1 42 ? -1.353 -14.953 -8.008 1 98.44 42 ALA B N 1
ATOM 1819 C CA . ALA B 1 42 ? -0.614 -14.578 -9.211 1 98.44 42 ALA B CA 1
ATOM 1820 C C . ALA B 1 42 ? -0.269 -13.094 -9.195 1 98.44 42 ALA B C 1
ATOM 1822 O O . ALA B 1 42 ? -0.896 -12.305 -8.477 1 98.44 42 ALA B O 1
ATOM 1823 N N . GLY B 1 43 ? 0.777 -12.766 -9.906 1 98.31 43 GLY B N 1
ATOM 1824 C CA . GLY B 1 43 ? 1.12 -11.367 -10.125 1 98.31 43 GLY B CA 1
ATOM 1825 C C . GLY B 1 43 ? 0.615 -10.82 -11.445 1 98.31 43 GLY B C 1
ATOM 1826 O O . GLY B 1 43 ? 0.532 -11.555 -12.43 1 98.31 43 GLY B O 1
ATOM 1827 N N . ALA B 1 44 ? 0.343 -9.539 -11.484 1 97.56 44 ALA B N 1
ATOM 1828 C CA . ALA B 1 44 ? -0.18 -8.875 -12.68 1 97.56 44 ALA B CA 1
ATOM 1829 C C . ALA B 1 44 ? 0.88 -8.812 -13.773 1 97.56 44 ALA B C 1
ATOM 1831 O O . ALA B 1 44 ? 0.551 -8.68 -14.953 1 97.56 44 ALA B O 1
ATOM 1832 N N . ASP B 1 45 ? 2.133 -8.883 -13.359 1 96.38 45 ASP B N 1
ATOM 1833 C CA . ASP B 1 45 ? 3.207 -8.953 -14.344 1 96.38 45 ASP B CA 1
ATOM 1834 C C . ASP B 1 45 ? 4.277 -9.945 -13.914 1 96.38 45 ASP B C 1
ATOM 1836 O O . ASP B 1 45 ? 4.301 -10.391 -12.766 1 96.38 45 ASP B O 1
ATOM 1840 N N . LEU B 1 46 ? 5.074 -10.281 -14.906 1 97.25 46 LEU B N 1
ATOM 1841 C CA . LEU B 1 46 ? 6.035 -11.367 -14.742 1 97.25 46 LEU B CA 1
ATOM 1842 C C . LEU B 1 46 ? 7.043 -11.039 -13.648 1 97.25 46 LEU B C 1
ATOM 1844 O O . LEU B 1 46 ? 7.223 -11.82 -12.711 1 97.25 46 LEU B O 1
ATOM 1848 N N . VAL B 1 47 ? 7.602 -9.867 -13.695 1 95.88 47 VAL B N 1
ATOM 1849 C CA . VAL B 1 47 ? 8.633 -9.484 -12.742 1 95.88 47 VAL B CA 1
ATOM 1850 C C . VAL B 1 47 ? 8.039 -9.398 -11.336 1 95.88 47 VAL B C 1
ATOM 1852 O O . VAL B 1 47 ? 8.641 -9.875 -10.367 1 95.88 47 VAL B O 1
ATOM 1855 N N . GLY B 1 48 ? 6.859 -8.805 -11.234 1 95.81 48 GLY B N 1
ATOM 1856 C CA . GLY B 1 48 ? 6.18 -8.727 -9.953 1 95.81 48 GLY B CA 1
ATOM 1857 C C . GLY B 1 48 ? 5.914 -10.086 -9.336 1 95.81 48 GLY B C 1
ATOM 1858 O O . GLY B 1 48 ? 6.082 -10.273 -8.125 1 95.81 48 GLY B O 1
ATOM 1859 N N . ALA B 1 49 ? 5.535 -11.031 -10.18 1 97.44 49 ALA B N 1
ATOM 1860 C CA . ALA B 1 49 ? 5.293 -12.383 -9.688 1 97.44 49 ALA B CA 1
ATOM 1861 C C . ALA B 1 49 ? 6.559 -12.992 -9.094 1 97.44 49 ALA B C 1
ATOM 1863 O O . ALA B 1 49 ? 6.516 -13.617 -8.031 1 97.44 49 ALA B O 1
ATOM 1864 N N . PHE B 1 50 ? 7.727 -12.781 -9.758 1 97.5 50 PHE B N 1
ATOM 1865 C CA . PHE B 1 50 ? 8.992 -13.305 -9.266 1 97.5 50 PHE B CA 1
ATOM 1866 C C . PHE B 1 50 ? 9.406 -12.586 -7.98 1 97.5 50 PHE B C 1
ATOM 1868 O O . PHE B 1 50 ? 9.898 -13.219 -7.043 1 97.5 50 PHE B O 1
ATOM 1875 N N . ARG B 1 51 ? 9.156 -11.336 -7.938 1 96 51 ARG B N 1
ATOM 1876 C CA . ARG B 1 51 ? 9.531 -10.578 -6.746 1 96 51 ARG B CA 1
ATOM 1877 C C . ARG B 1 51 ? 8.711 -11.031 -5.539 1 96 51 ARG B C 1
ATOM 1879 O O . ARG B 1 51 ? 9.25 -11.188 -4.441 1 96 51 ARG B O 1
ATOM 1886 N N . GLU B 1 52 ? 7.418 -11.227 -5.738 1 94.19 52 GLU B N 1
ATOM 1887 C CA . GLU B 1 52 ? 6.578 -11.695 -4.645 1 94.19 52 GLU B CA 1
ATOM 1888 C C . GLU B 1 52 ? 7.043 -13.062 -4.137 1 94.19 52 GLU B C 1
ATOM 1890 O O . GLU B 1 52 ? 7.02 -13.32 -2.93 1 94.19 52 GLU B O 1
ATOM 1895 N N . ARG B 1 53 ? 7.516 -13.859 -5.023 1 95.12 53 ARG B N 1
ATOM 1896 C CA . ARG B 1 53 ? 7.883 -15.227 -4.668 1 95.12 53 ARG B CA 1
ATOM 1897 C C . ARG B 1 53 ? 9.25 -15.273 -3.998 1 95.12 53 ARG B C 1
ATOM 1899 O O . ARG B 1 53 ? 9.484 -16.078 -3.096 1 95.12 53 ARG B O 1
ATOM 1906 N N . TYR B 1 54 ? 10.164 -14.344 -4.406 1 95.25 54 TYR B N 1
ATOM 1907 C CA . TYR B 1 54 ? 11.555 -14.562 -4.023 1 95.25 54 TYR B CA 1
ATOM 1908 C C . TYR B 1 54 ? 12.102 -13.367 -3.25 1 95.25 54 TYR B C 1
ATOM 1910 O O . TYR B 1 54 ? 13.289 -13.32 -2.932 1 95.25 54 TYR B O 1
ATOM 1918 N N . ARG B 1 55 ? 11.273 -12.383 -2.879 1 86.06 55 ARG B N 1
ATOM 1919 C CA . ARG B 1 55 ? 11.789 -11.234 -2.145 1 86.06 55 ARG B CA 1
ATOM 1920 C C . ARG B 1 55 ? 12.328 -11.656 -0.782 1 86.06 55 ARG B C 1
ATOM 1922 O O . ARG B 1 55 ? 13.367 -11.148 -0.339 1 86.06 55 ARG B O 1
ATOM 1929 N N . ALA B 1 56 ? 11.688 -12.594 -0.215 1 82.12 56 ALA B N 1
ATOM 1930 C CA . ALA B 1 56 ? 12.094 -13.016 1.124 1 82.12 56 ALA B CA 1
ATOM 1931 C C . ALA B 1 56 ? 13.453 -13.703 1.095 1 82.12 56 ALA B C 1
ATOM 1933 O O . ALA B 1 56 ? 14.141 -13.766 2.115 1 82.12 56 ALA B O 1
ATOM 1934 N N . THR B 1 57 ? 13.852 -14.172 -0.012 1 84.38 57 THR B N 1
ATOM 1935 C CA . THR B 1 57 ? 15.141 -14.844 -0.126 1 84.38 57 THR B CA 1
ATOM 1936 C C . THR B 1 57 ? 16.172 -13.938 -0.786 1 84.38 57 THR B C 1
ATOM 1938 O O . THR B 1 57 ? 17.172 -14.414 -1.311 1 84.38 57 THR B O 1
ATOM 1941 N N . GLY B 1 58 ? 15.898 -12.656 -0.868 1 88.69 58 GLY B N 1
ATOM 1942 C CA . GLY B 1 58 ? 16.844 -11.719 -1.448 1 88.69 58 GLY B CA 1
ATOM 1943 C C . GLY B 1 58 ? 16.922 -11.805 -2.961 1 88.69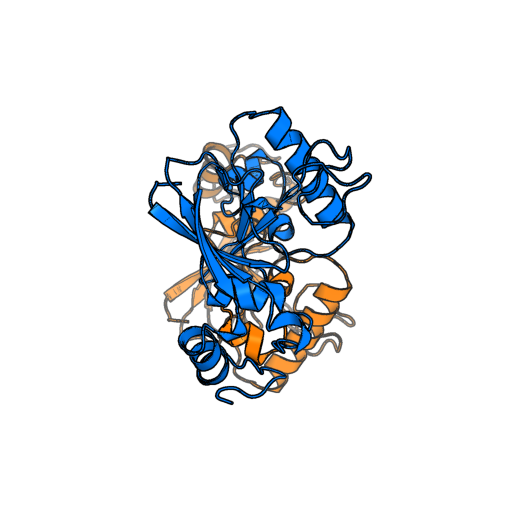 58 GLY B C 1
ATOM 1944 O O . GLY B 1 58 ? 18 -11.648 -3.545 1 88.69 58 GLY B O 1
ATOM 1945 N N . LEU B 1 59 ? 15.898 -12.25 -3.604 1 94.81 59 LEU B N 1
ATOM 1946 C CA . LEU B 1 59 ? 15.766 -12.344 -5.051 1 94.81 59 LEU B CA 1
ATOM 1947 C C . LEU B 1 59 ? 16.656 -13.445 -5.609 1 94.81 59 LEU B C 1
ATOM 1949 O O . LEU B 1 59 ? 17.141 -13.352 -6.742 1 94.81 59 LEU B O 1
ATOM 1953 N N . VAL B 1 60 ? 16.891 -14.453 -4.758 1 96.69 60 VAL B N 1
ATOM 1954 C CA . VAL B 1 60 ? 17.609 -15.648 -5.188 1 96.69 60 VAL B CA 1
ATOM 1955 C C . VAL B 1 60 ? 16.625 -16.75 -5.574 1 96.69 60 VAL B C 1
ATOM 1957 O O . VAL B 1 60 ? 15.758 -17.109 -4.781 1 96.69 60 VAL B O 1
ATOM 1960 N N . ILE B 1 61 ? 16.75 -17.266 -6.801 1 97.5 61 ILE B N 1
ATOM 1961 C CA . ILE B 1 61 ? 15.969 -18.422 -7.223 1 97.5 61 ILE B CA 1
ATOM 1962 C C . ILE B 1 61 ? 16.75 -19.703 -6.941 1 97.5 61 ILE B C 1
ATOM 1964 O O . ILE B 1 61 ? 17.781 -19.953 -7.562 1 97.5 61 ILE B O 1
ATOM 1968 N N . PRO B 1 62 ? 16.25 -20.438 -6.023 1 96.69 62 PRO B N 1
ATOM 1969 C CA . PRO B 1 62 ? 17.031 -21.609 -5.613 1 96.69 62 PRO B CA 1
ATOM 1970 C C . PRO B 1 62 ? 17.078 -22.688 -6.688 1 96.69 62 PRO B C 1
ATOM 1972 O O . PRO B 1 62 ? 16.172 -22.797 -7.512 1 96.69 62 PRO B O 1
ATOM 1975 N N . ALA B 1 63 ? 18.016 -23.547 -6.598 1 95.25 63 ALA B N 1
ATOM 1976 C CA . ALA B 1 63 ? 18.281 -24.562 -7.625 1 95.25 63 ALA B CA 1
ATOM 1977 C C . ALA B 1 63 ? 17.125 -25.547 -7.738 1 95.25 63 ALA B C 1
ATOM 1979 O O . ALA B 1 63 ? 16.812 -26.016 -8.836 1 95.25 63 ALA B O 1
ATOM 1980 N N . ASP B 1 64 ? 16.516 -25.859 -6.688 1 95.38 64 ASP B N 1
ATOM 1981 C CA . ASP B 1 64 ? 15.453 -26.859 -6.699 1 95.38 64 ASP B CA 1
ATOM 1982 C C . ASP B 1 64 ? 14.18 -26.297 -7.336 1 95.38 64 ASP B C 1
ATOM 1984 O O . ASP B 1 64 ? 13.203 -27.016 -7.52 1 95.38 64 ASP B O 1
ATOM 1988 N N . HIS B 1 65 ? 14.188 -24.984 -7.703 1 96.69 65 HIS B N 1
ATOM 1989 C CA . HIS B 1 65 ? 13.039 -24.406 -8.383 1 96.69 65 HIS B CA 1
ATOM 1990 C C . HIS B 1 65 ? 13.211 -24.453 -9.898 1 96.69 65 HIS B C 1
ATOM 1992 O O . HIS B 1 65 ? 12.305 -24.062 -10.641 1 96.69 65 HIS B O 1
ATOM 1998 N N . ALA B 1 66 ? 14.312 -24.938 -10.336 1 95.69 66 ALA B N 1
ATOM 1999 C CA . ALA B 1 66 ? 14.562 -25.062 -11.773 1 95.69 66 ALA B CA 1
ATOM 2000 C C . ALA B 1 66 ? 13.461 -25.859 -12.461 1 95.69 66 ALA B C 1
ATOM 2002 O O . ALA B 1 66 ? 13.07 -25.547 -13.586 1 95.69 66 ALA B O 1
ATOM 2003 N N . GLY B 1 67 ? 12.914 -26.844 -11.758 1 95.88 67 GLY B N 1
ATOM 2004 C CA . GLY B 1 67 ? 11.883 -27.703 -12.312 1 95.88 67 GLY B CA 1
ATOM 2005 C C . GLY B 1 67 ? 10.477 -27.203 -12.039 1 95.88 67 GLY B C 1
ATOM 2006 O O . GLY B 1 67 ? 9.5 -27.844 -12.43 1 95.88 67 GLY B O 1
ATOM 2007 N N . HIS B 1 68 ? 10.375 -26.062 -11.344 1 97.88 68 HIS B N 1
ATOM 2008 C CA . HIS B 1 68 ? 9.055 -25.484 -11.148 1 97.88 68 HIS B CA 1
ATOM 2009 C C . HIS B 1 68 ? 8.492 -24.938 -12.461 1 97.88 68 HIS B C 1
ATOM 2011 O O . HIS B 1 68 ? 9.195 -24.891 -13.469 1 97.88 68 HIS B O 1
ATOM 2017 N N . TYR B 1 69 ? 7.273 -24.625 -12.438 1 98.5 69 TYR B N 1
ATOM 2018 C CA . TYR B 1 69 ? 6.617 -24.125 -13.648 1 98.5 69 TYR B CA 1
ATOM 2019 C C . TYR B 1 69 ? 6.441 -22.609 -13.594 1 98.5 69 TYR B C 1
ATOM 2021 O O . TYR B 1 69 ? 5.988 -22.078 -12.586 1 98.5 69 TYR B O 1
ATOM 2029 N N . LEU B 1 70 ? 6.902 -21.969 -14.641 1 98.69 70 LEU B N 1
ATOM 2030 C CA . LEU B 1 70 ? 6.387 -20.641 -14.969 1 98.69 70 LEU B CA 1
ATOM 2031 C C . LEU B 1 70 ? 5.012 -20.734 -15.617 1 98.69 70 LEU B C 1
ATOM 2033 O O . LEU B 1 70 ? 4.855 -21.375 -16.656 1 98.69 70 LEU B O 1
ATOM 2037 N N . ILE B 1 71 ? 4.047 -20.141 -15.031 1 98.81 71 ILE B N 1
ATOM 2038 C CA . ILE B 1 71 ? 2.66 -20.297 -15.461 1 98.81 71 ILE B CA 1
ATOM 2039 C C . ILE B 1 71 ? 2.088 -18.953 -15.891 1 98.81 71 ILE B C 1
ATOM 2041 O O . ILE B 1 71 ? 2.141 -17.984 -15.141 1 98.81 71 ILE B O 1
ATOM 2045 N N . GLU B 1 72 ? 1.64 -18.906 -17.141 1 98.81 72 GLU B N 1
ATOM 2046 C CA . GLU B 1 72 ? 0.875 -17.781 -17.672 1 98.81 72 GLU B CA 1
ATOM 2047 C C . GLU B 1 72 ? -0.624 -18.047 -17.609 1 98.81 72 GLU B C 1
ATOM 2049 O O . GLU B 1 72 ? -1.091 -19.062 -18.141 1 98.81 72 GLU B O 1
ATOM 2054 N N . LEU B 1 73 ? -1.362 -17.203 -16.938 1 98.75 73 LEU B N 1
ATOM 2055 C CA . LEU B 1 73 ? -2.818 -17.281 -16.875 1 98.75 73 LEU B CA 1
ATOM 2056 C C . LEU B 1 73 ? -3.451 -16.109 -17.609 1 98.75 73 LEU B C 1
ATOM 2058 O O . LEU B 1 73 ? -3.18 -14.945 -17.312 1 98.75 73 LEU B O 1
ATOM 2062 N N . VAL B 1 74 ? -4.281 -16.422 -18.625 1 98.81 74 VAL B N 1
ATOM 2063 C CA . VAL B 1 74 ? -4.973 -15.383 -19.375 1 98.81 74 VAL B CA 1
ATOM 2064 C C . VAL B 1 74 ? -6.48 -15.547 -19.219 1 98.81 74 VAL B C 1
ATOM 2066 O O . VAL B 1 74 ? -7.031 -16.609 -19.5 1 98.81 74 VAL B O 1
ATOM 2069 N N . THR B 1 75 ? -7.176 -14.469 -18.734 1 98.62 75 THR B N 1
ATOM 2070 C CA . THR B 1 75 ? -8.617 -14.562 -18.531 1 98.62 75 THR B CA 1
ATOM 2071 C C . THR B 1 75 ? -9.336 -14.836 -19.844 1 98.62 75 THR B C 1
ATOM 2073 O O . THR B 1 75 ? -9.109 -14.148 -20.844 1 98.62 75 THR B O 1
ATOM 2076 N N . ARG B 1 76 ? -10.219 -15.812 -19.844 1 98.06 76 ARG B N 1
ATOM 2077 C CA . ARG B 1 76 ? -10.969 -16.188 -21.031 1 98.06 76 ARG B CA 1
ATOM 2078 C C . ARG B 1 76 ? -12.305 -15.445 -21.094 1 98.06 76 ARG B C 1
ATOM 2080 O O . ARG B 1 76 ? -12.914 -15.344 -22.172 1 98.06 76 ARG B O 1
ATOM 2087 N N . ARG B 1 77 ? -12.812 -15.055 -20.031 1 97 77 ARG B N 1
ATOM 2088 C CA . ARG B 1 77 ? -14.078 -14.352 -19.844 1 97 77 ARG B CA 1
ATOM 2089 C C . ARG B 1 77 ? -13.93 -13.234 -18.828 1 97 77 ARG B C 1
ATOM 2091 O O . ARG B 1 77 ? -12.938 -13.172 -18.094 1 97 77 ARG B O 1
ATOM 2098 N N . PRO B 1 78 ? -14.891 -12.344 -18.875 1 96.94 78 PRO B N 1
ATOM 2099 C CA . PRO B 1 78 ? -14.852 -11.352 -17.797 1 96.94 78 PRO B CA 1
ATOM 2100 C C . PRO B 1 78 ? -14.859 -11.984 -16.406 1 96.94 78 PRO B C 1
ATOM 2102 O O . PRO B 1 78 ? -15.586 -12.953 -16.172 1 96.94 78 PRO B O 1
ATOM 2105 N N . MET B 1 79 ? -14.023 -11.539 -15.578 1 97.25 79 MET B N 1
ATOM 2106 C CA . MET B 1 79 ? -13.969 -12.031 -14.203 1 97.25 79 MET B CA 1
ATOM 2107 C C . MET B 1 79 ? -14.547 -11 -13.234 1 97.25 79 MET B C 1
ATOM 2109 O O . MET B 1 79 ? -14.273 -9.805 -13.359 1 97.25 79 MET B O 1
ATOM 2113 N N . ARG B 1 80 ? -15.336 -11.453 -12.328 1 97.56 80 ARG B N 1
ATOM 2114 C CA . ARG B 1 80 ? -15.781 -10.625 -11.211 1 97.56 80 ARG B CA 1
ATOM 2115 C C . ARG B 1 80 ? -14.742 -10.594 -10.102 1 97.56 80 ARG B C 1
ATOM 2117 O O . ARG B 1 80 ? -14.422 -11.633 -9.516 1 97.56 80 ARG B O 1
ATOM 2124 N N . VAL B 1 81 ? -14.289 -9.375 -9.797 1 98.12 81 VAL B N 1
ATOM 2125 C CA . VAL B 1 81 ? -13.195 -9.281 -8.828 1 98.12 81 VAL B CA 1
ATOM 2126 C C . VAL B 1 81 ? -13.57 -8.305 -7.715 1 98.12 81 VAL B C 1
ATOM 2128 O O . VAL B 1 81 ? -14.328 -7.359 -7.938 1 98.12 81 VAL B O 1
ATOM 2131 N N . LEU B 1 82 ? -13.133 -8.602 -6.508 1 98.25 82 LEU B N 1
ATOM 2132 C CA . LEU B 1 82 ? -13.094 -7.629 -5.422 1 98.25 82 LEU B CA 1
ATOM 2133 C C . LEU B 1 82 ? -11.773 -6.859 -5.426 1 98.25 82 LEU B C 1
ATOM 2135 O O . LEU B 1 82 ? -10.719 -7.426 -5.125 1 98.25 82 LEU B O 1
ATOM 2139 N N . ASP B 1 83 ? -11.891 -5.605 -5.832 1 97.38 83 ASP B N 1
ATOM 2140 C CA . ASP B 1 83 ? -10.703 -4.766 -5.961 1 97.38 83 ASP B CA 1
ATOM 2141 C C . ASP B 1 83 ? -10.414 -4.02 -4.656 1 97.38 83 ASP B C 1
ATOM 2143 O O . ASP B 1 83 ? -11.141 -3.096 -4.289 1 97.38 83 ASP B O 1
ATOM 2147 N N . LEU B 1 84 ? -9.344 -4.41 -3.973 1 97.88 84 LEU B N 1
ATOM 2148 C CA . LEU B 1 84 ? -9 -3.84 -2.674 1 97.88 84 LEU B CA 1
ATOM 2149 C C . LEU B 1 84 ? -8.023 -2.68 -2.83 1 97.88 84 LEU B C 1
ATOM 2151 O O . LEU B 1 84 ? -7.473 -2.189 -1.842 1 97.88 84 LEU B O 1
ATOM 2155 N N . ARG B 1 85 ? -7.836 -2.178 -4.074 1 95.88 85 ARG B N 1
ATOM 2156 C CA . ARG B 1 85 ? -6.836 -1.141 -4.309 1 95.88 85 ARG B CA 1
ATOM 2157 C C . ARG B 1 85 ? -7.449 0.25 -4.195 1 95.88 85 ARG B C 1
ATOM 2159 O O . ARG B 1 85 ? -6.73 1.248 -4.121 1 95.88 85 ARG B O 1
ATOM 2166 N N . THR B 1 86 ? -8.797 0.27 -4.066 1 93.31 86 THR B N 1
ATOM 2167 C CA . THR B 1 86 ? -9.461 1.568 -4.082 1 93.31 86 THR B CA 1
ATOM 2168 C C . THR B 1 86 ? -10.047 1.895 -2.711 1 93.31 86 THR B C 1
ATOM 2170 O O . THR B 1 86 ? -10.539 1.006 -2.012 1 93.31 86 THR B O 1
ATOM 2173 N N . GLU B 1 87 ? -10.07 3.191 -2.381 1 92.31 87 GLU B N 1
ATOM 2174 C CA . GLU B 1 87 ? -10.617 3.609 -1.095 1 92.31 87 GLU B CA 1
ATOM 2175 C C . GLU B 1 87 ? -12.117 3.328 -1.016 1 92.31 87 GLU B C 1
ATOM 2177 O O . GLU B 1 87 ? -12.648 3.045 0.062 1 92.31 87 GLU B O 1
ATOM 2182 N N . ARG B 1 88 ? -12.812 3.365 -2.133 1 92.69 88 ARG B N 1
ATOM 2183 C CA . ARG B 1 88 ? -14.25 3.082 -2.121 1 92.69 88 ARG B CA 1
ATOM 2184 C C . ARG B 1 88 ? -14.531 1.7 -1.543 1 92.69 88 ARG B C 1
ATOM 2186 O O . ARG B 1 88 ? -15.367 1.553 -0.652 1 92.69 88 ARG B O 1
ATOM 2193 N N . ASN B 1 89 ? -13.805 0.696 -2.016 1 95.69 89 ASN B N 1
ATOM 2194 C CA . ASN B 1 89 ? -14.016 -0.664 -1.532 1 95.69 89 ASN B CA 1
ATOM 2195 C C . ASN B 1 89 ? -13.461 -0.85 -0.123 1 95.69 89 ASN B C 1
ATOM 2197 O O . ASN B 1 89 ? -14.047 -1.559 0.694 1 95.69 89 ASN B O 1
ATOM 2201 N N . LEU B 1 90 ? -12.367 -0.202 0.156 1 95.56 90 LEU B N 1
ATOM 2202 C CA . LEU B 1 90 ? -11.836 -0.266 1.511 1 95.56 90 LEU B CA 1
ATOM 2203 C C . LEU B 1 90 ? -12.828 0.306 2.518 1 95.56 90 LEU B C 1
ATOM 2205 O O . LEU B 1 90 ? -13.07 -0.297 3.566 1 95.56 90 LEU B O 1
ATOM 2209 N N . ASP B 1 91 ? -13.453 1.409 2.176 1 92.94 91 ASP B N 1
ATOM 2210 C CA . ASP B 1 91 ? -14.445 2.045 3.033 1 92.94 91 ASP B CA 1
ATOM 2211 C C . ASP B 1 91 ? -15.656 1.131 3.246 1 92.94 91 ASP B C 1
ATOM 2213 O O . ASP B 1 91 ? -16.109 0.952 4.375 1 92.94 91 ASP B O 1
ATOM 2217 N N . ALA B 1 92 ? -16.141 0.567 2.158 1 93.5 92 ALA B N 1
ATOM 2218 C CA . ALA B 1 92 ? -17.312 -0.303 2.221 1 93.5 92 ALA B CA 1
ATOM 2219 C C . ALA B 1 92 ? -17.062 -1.506 3.123 1 93.5 92 ALA B C 1
ATOM 2221 O O . ALA B 1 92 ? -17.969 -2.01 3.773 1 93.5 92 ALA B O 1
ATOM 2222 N N . LEU B 1 93 ? -15.805 -1.903 3.236 1 95.31 93 LEU B N 1
ATOM 2223 C CA . LEU B 1 93 ? -15.438 -3.088 4.004 1 95.31 93 LEU B CA 1
ATOM 2224 C C . LEU B 1 93 ? -14.906 -2.697 5.383 1 95.31 93 LEU B C 1
ATOM 2226 O O . LEU B 1 93 ? -14.562 -3.566 6.184 1 95.31 93 LEU B O 1
ATOM 2230 N N . ASP B 1 94 ? -14.734 -1.416 5.633 1 93 94 ASP B N 1
ATOM 2231 C CA . ASP B 1 94 ? -14.234 -0.851 6.883 1 93 94 ASP B CA 1
ATOM 2232 C C . ASP B 1 94 ? -12.828 -1.363 7.195 1 93 94 ASP B C 1
ATOM 2234 O O . ASP B 1 94 ? -12.57 -1.83 8.305 1 93 94 ASP B O 1
ATOM 2238 N N . VAL B 1 95 ? -11.969 -1.393 6.184 1 94.88 95 VAL B N 1
ATOM 2239 C CA . VAL B 1 95 ? -10.555 -1.701 6.332 1 94.88 95 VAL B CA 1
ATOM 2240 C C . VAL B 1 95 ? -9.719 -0.617 5.656 1 94.88 95 VAL B C 1
ATOM 2242 O O . VAL B 1 95 ? -10.258 0.257 4.973 1 94.88 95 VAL B O 1
ATOM 2245 N N . ASP B 1 96 ? -8.438 -0.579 5.949 1 94.81 96 ASP B N 1
ATOM 2246 C CA . ASP B 1 96 ? -7.523 0.314 5.246 1 94.81 96 ASP B CA 1
ATOM 2247 C C . ASP B 1 96 ? -6.469 -0.477 4.477 1 94.81 96 ASP B C 1
ATOM 2249 O O . ASP B 1 96 ? -6.547 -1.704 4.391 1 94.81 96 ASP B O 1
ATOM 2253 N N . ASP B 1 97 ? -5.531 0.189 3.902 1 95.62 97 ASP B N 1
ATOM 2254 C CA . ASP B 1 97 ? -4.668 -0.415 2.893 1 95.62 97 ASP B CA 1
ATOM 2255 C C . ASP B 1 97 ? -3.623 -1.325 3.535 1 95.62 97 ASP B C 1
ATOM 2257 O O . ASP B 1 97 ? -2.809 -1.933 2.84 1 95.62 97 ASP B O 1
ATOM 2261 N N . GLN B 1 98 ? -3.584 -1.505 4.867 1 95.88 98 GLN B N 1
ATOM 2262 C CA . GLN B 1 98 ? -2.779 -2.553 5.484 1 95.88 98 GLN B CA 1
ATOM 2263 C C . GLN B 1 98 ? -3.164 -3.93 4.945 1 95.88 98 GLN B C 1
ATOM 2265 O O . GLN B 1 98 ? -2.326 -4.832 4.879 1 95.88 98 GLN B O 1
ATOM 2270 N N . ILE B 1 99 ? -4.375 -4.066 4.5 1 97.44 99 ILE B N 1
ATOM 2271 C CA . ILE B 1 99 ? -4.902 -5.348 4.035 1 97.44 99 ILE B CA 1
ATOM 2272 C C . ILE B 1 99 ? -4.102 -5.832 2.83 1 97.44 99 ILE B C 1
ATOM 2274 O O . ILE B 1 99 ? -4.035 -7.031 2.561 1 97.44 99 ILE B O 1
ATOM 2278 N N . SER B 1 100 ? -3.498 -4.906 2.146 1 96.94 100 SER B N 1
ATOM 2279 C CA . SER B 1 100 ? -2.787 -5.273 0.926 1 96.94 100 SER B CA 1
ATOM 2280 C C . SER B 1 100 ? -1.361 -5.723 1.23 1 96.94 100 SER B C 1
ATOM 2282 O O . SER B 1 100 ? -0.821 -6.598 0.553 1 96.94 100 SER B O 1
ATOM 2284 N N . THR B 1 101 ? -0.749 -5.121 2.303 1 95.31 101 THR B N 1
ATOM 2285 C CA . THR B 1 101 ? 0.695 -5.316 2.391 1 95.31 101 THR B CA 1
ATOM 2286 C C . THR B 1 101 ? 1.097 -5.762 3.793 1 95.31 101 THR B C 1
ATOM 2288 O O . THR B 1 101 ? 2.197 -6.277 3.994 1 95.31 101 THR B O 1
ATOM 2291 N N . GLY B 1 102 ? 0.24 -5.609 4.781 1 95.75 102 GLY B N 1
ATOM 2292 C CA . GLY B 1 102 ? 0.589 -5.938 6.156 1 95.75 102 GLY B CA 1
ATOM 2293 C C . GLY B 1 102 ? 0.839 -7.422 6.367 1 95.75 102 GLY B C 1
ATOM 2294 O O . GLY B 1 102 ? 0.146 -8.258 5.789 1 95.75 102 GLY B O 1
ATOM 2295 N N . GLN B 1 103 ? 1.833 -7.715 7.223 1 93.94 103 GLN B N 1
ATOM 2296 C CA . GLN B 1 103 ? 2.197 -9.109 7.449 1 93.94 103 GLN B CA 1
ATOM 2297 C C . GLN B 1 103 ? 1.901 -9.531 8.891 1 93.94 103 GLN B C 1
ATOM 2299 O O . GLN B 1 103 ? 2.045 -10.703 9.242 1 93.94 103 GLN B O 1
ATOM 2304 N N . HIS B 1 104 ? 1.457 -8.57 9.688 1 94.62 104 HIS B N 1
ATOM 2305 C CA . HIS B 1 104 ? 1.131 -8.883 11.078 1 94.62 104 HIS B CA 1
ATOM 2306 C C . HIS B 1 104 ? -0.081 -9.805 11.164 1 94.62 104 HIS B C 1
ATOM 2308 O O . HIS B 1 104 ? -1.003 -9.703 10.352 1 94.62 104 HIS B O 1
ATOM 2314 N N . ASP B 1 105 ? -0.138 -10.586 12.211 1 95.44 105 ASP B N 1
ATOM 2315 C CA . ASP B 1 105 ? -1.166 -11.602 12.383 1 95.44 105 ASP B CA 1
ATOM 2316 C C . ASP B 1 105 ? -2.562 -10.984 12.367 1 95.44 105 ASP B C 1
ATOM 2318 O O . ASP B 1 105 ? -3.482 -11.539 11.758 1 95.44 105 ASP B O 1
ATOM 2322 N N . ALA B 1 106 ? -2.715 -9.875 13.008 1 95.56 106 ALA B N 1
ATOM 2323 C CA . ALA B 1 106 ? -4.031 -9.242 13.07 1 95.56 106 ALA B CA 1
ATOM 2324 C C . ALA B 1 106 ? -4.512 -8.844 11.672 1 95.56 106 ALA B C 1
ATOM 2326 O O . ALA B 1 106 ? -5.703 -8.922 11.375 1 95.56 106 ALA B O 1
ATOM 2327 N N . VAL B 1 107 ? -3.607 -8.367 10.852 1 97.12 107 VAL B N 1
ATOM 2328 C CA . VAL B 1 107 ? -3.953 -8 9.484 1 97.12 107 VAL B CA 1
ATOM 2329 C C . VAL B 1 107 ? -4.316 -9.258 8.695 1 97.12 107 VAL B C 1
ATOM 2331 O O . VAL B 1 107 ? -5.32 -9.273 7.977 1 97.12 107 VAL B O 1
ATOM 2334 N N . TRP B 1 108 ? -3.557 -10.344 8.836 1 97.62 108 TRP B N 1
ATOM 2335 C CA . TRP B 1 108 ? -3.83 -11.578 8.109 1 97.62 108 TRP B CA 1
ATOM 2336 C C . TRP B 1 108 ? -5.141 -12.203 8.57 1 97.62 108 TRP B C 1
ATOM 2338 O O . TRP B 1 108 ? -5.898 -12.75 7.762 1 97.62 108 TRP B O 1
ATOM 2348 N N . ASP B 1 109 ? -5.387 -12.109 9.898 1 98.25 109 ASP B N 1
ATOM 2349 C CA . ASP B 1 109 ? -6.68 -12.57 10.398 1 98.25 109 ASP B CA 1
ATOM 2350 C C . ASP B 1 109 ? -7.828 -11.844 9.695 1 98.25 109 ASP B C 1
ATOM 2352 O O . ASP B 1 109 ? -8.812 -12.477 9.289 1 98.25 109 ASP B O 1
ATOM 2356 N N . THR B 1 110 ? -7.703 -10.555 9.555 1 98.19 110 THR B N 1
ATOM 2357 C CA . THR B 1 110 ? -8.711 -9.742 8.883 1 98.19 110 THR B CA 1
ATOM 2358 C C . THR B 1 110 ? -8.852 -10.164 7.418 1 98.19 110 THR B C 1
ATOM 2360 O O . THR B 1 110 ? -9.961 -10.32 6.914 1 98.19 110 THR B O 1
ATOM 2363 N N . CYS B 1 111 ? -7.789 -10.375 6.707 1 98.75 111 CYS B N 1
ATOM 2364 C CA . CYS B 1 111 ? -7.793 -10.781 5.309 1 98.75 111 CYS B CA 1
ATOM 2365 C C . CYS B 1 111 ? -8.492 -12.125 5.133 1 98.75 111 CYS B C 1
ATOM 2367 O O . CYS B 1 111 ? -9.297 -12.297 4.215 1 98.75 111 CYS B O 1
ATOM 2369 N N . GLN B 1 112 ? -8.156 -13.023 6.031 1 98.81 112 GLN B N 1
ATOM 2370 C CA . GLN B 1 112 ? -8.711 -14.375 5.953 1 98.81 112 GLN B CA 1
ATOM 2371 C C . GLN B 1 112 ? -10.219 -14.367 6.188 1 98.81 112 GLN B C 1
ATOM 2373 O O . GLN B 1 112 ? -10.969 -14.992 5.434 1 98.81 112 GLN B O 1
ATOM 2378 N N . ARG B 1 113 ? -10.68 -13.57 7.148 1 98.5 113 ARG B N 1
ATOM 2379 C CA . ARG B 1 113 ? -12.109 -13.43 7.402 1 98.5 113 ARG B CA 1
ATOM 2380 C C . ARG B 1 113 ? -12.805 -12.734 6.238 1 98.5 113 ARG B C 1
ATOM 2382 O O . ARG B 1 113 ? -13.922 -13.094 5.867 1 98.5 113 ARG B O 1
ATOM 2389 N N . LEU B 1 114 ? -12.156 -11.773 5.684 1 98.5 114 LEU B N 1
ATOM 2390 C CA . LEU B 1 114 ? -12.695 -11.031 4.551 1 98.5 114 LEU B CA 1
ATOM 2391 C C . LEU B 1 114 ? -12.875 -11.938 3.34 1 98.5 114 LEU B C 1
ATOM 2393 O O . LEU B 1 114 ? -13.906 -11.891 2.668 1 98.5 114 LEU B O 1
ATOM 2397 N N . ALA B 1 115 ? -11.875 -12.734 3.057 1 98.5 115 ALA B N 1
ATOM 2398 C CA . ALA B 1 115 ? -11.961 -13.641 1.918 1 98.5 115 ALA B CA 1
ATOM 2399 C C . ALA B 1 115 ? -13.133 -14.602 2.07 1 98.5 115 ALA B C 1
ATOM 2401 O O . ALA B 1 115 ? -13.891 -14.828 1.122 1 98.5 115 ALA B O 1
ATOM 2402 N N . GLU B 1 116 ? -13.25 -15.148 3.27 1 98.31 116 GLU B N 1
ATOM 2403 C CA . GLU B 1 116 ? -14.352 -16.062 3.541 1 98.31 116 GLU B CA 1
ATOM 2404 C C . GLU B 1 116 ? -15.703 -15.359 3.379 1 98.31 116 GLU B C 1
ATOM 2406 O O . GLU B 1 116 ? -16.594 -15.883 2.717 1 98.31 116 GLU B O 1
ATOM 2411 N N . ALA B 1 117 ? -15.859 -14.211 3.949 1 98.19 117 ALA B N 1
ATOM 2412 C CA . ALA B 1 117 ? -17.109 -13.453 3.846 1 98.19 117 ALA B CA 1
ATOM 2413 C C . ALA B 1 117 ? -17.406 -13.094 2.393 1 98.19 117 ALA B C 1
ATOM 2415 O O . ALA B 1 117 ? -18.547 -13.242 1.936 1 98.19 117 ALA B O 1
ATOM 2416 N N . ALA B 1 118 ? -16.453 -12.609 1.626 1 97.81 118 ALA B N 1
ATOM 2417 C CA . ALA B 1 118 ? -16.641 -12.172 0.243 1 97.81 118 ALA B CA 1
ATOM 2418 C C . ALA B 1 118 ? -17.156 -13.312 -0.625 1 97.81 118 ALA B C 1
ATOM 2420 O O . ALA B 1 118 ? -18.094 -13.125 -1.407 1 97.81 118 ALA B O 1
ATOM 2421 N N . ARG B 1 119 ? -16.562 -14.438 -0.459 1 96.88 119 ARG B N 1
ATOM 2422 C CA . ARG B 1 119 ? -17 -15.578 -1.254 1 96.88 119 ARG B CA 1
ATOM 2423 C C . ARG B 1 119 ? -18.406 -16.016 -0.843 1 96.88 119 ARG B C 1
ATOM 2425 O O . ARG B 1 119 ? -19.156 -16.562 -1.656 1 96.88 119 ARG B O 1
ATOM 2432 N N . GLY B 1 120 ? -18.719 -15.82 0.455 1 96.19 120 GLY B N 1
ATOM 2433 C CA . GLY B 1 120 ? -20.062 -16.094 0.907 1 96.19 120 GLY B CA 1
ATOM 2434 C C . GLY B 1 120 ? -21.094 -15.109 0.345 1 96.19 120 GLY B C 1
ATOM 2435 O O . GLY B 1 120 ? -22.203 -15.5 -0.009 1 96.19 120 GLY B O 1
ATOM 2436 N N . TRP B 1 121 ? -20.719 -13.883 0.213 1 95.94 121 TRP B N 1
ATOM 2437 C CA . TRP B 1 121 ? -21.594 -12.828 -0.271 1 95.94 121 TRP B CA 1
ATOM 2438 C C . TRP B 1 121 ? -21.781 -12.922 -1.783 1 95.94 121 TRP B C 1
ATOM 2440 O O . TRP B 1 121 ? -22.859 -12.648 -2.305 1 95.94 121 TRP B O 1
ATOM 2450 N N . TRP B 1 122 ? -20.719 -13.25 -2.477 1 95.88 122 TRP B N 1
ATOM 2451 C CA . TRP B 1 122 ? -20.688 -13.289 -3.934 1 95.88 122 TRP B CA 1
ATOM 2452 C C . TRP B 1 122 ? -20.156 -14.625 -4.434 1 95.88 122 TRP B C 1
ATOM 2454 O O . TRP B 1 122 ? -18.953 -14.758 -4.688 1 95.88 122 TRP B O 1
ATOM 2464 N N . LEU B 1 123 ? -21.016 -15.492 -4.727 1 91.88 123 LEU B N 1
ATOM 2465 C CA . LEU B 1 123 ? -20.641 -16.844 -5.102 1 91.88 123 LEU B CA 1
ATOM 2466 C C . LEU B 1 123 ? -19.922 -16.859 -6.445 1 91.88 123 LEU B C 1
ATOM 2468 O O . LEU B 1 123 ? -19.172 -17.797 -6.746 1 91.88 123 LEU B O 1
ATOM 2472 N N . ASP B 1 124 ? -20.141 -15.828 -7.207 1 95.19 124 ASP B N 1
ATOM 2473 C CA . ASP B 1 124 ? -19.531 -15.766 -8.531 1 95.19 124 ASP B CA 1
ATOM 2474 C C . ASP B 1 124 ? -18.25 -14.945 -8.5 1 95.19 124 ASP B C 1
ATOM 2476 O O . ASP B 1 124 ? -17.719 -14.562 -9.555 1 95.19 124 ASP B O 1
ATOM 2480 N N . LEU B 1 125 ? -17.75 -14.672 -7.281 1 97.88 125 LEU B N 1
ATOM 2481 C CA . LEU B 1 125 ? -16.484 -13.977 -7.164 1 97.88 125 LEU B CA 1
ATOM 2482 C C . LEU B 1 125 ? -15.336 -14.852 -7.676 1 97.88 125 LEU B C 1
ATOM 2484 O O . LEU B 1 125 ? -1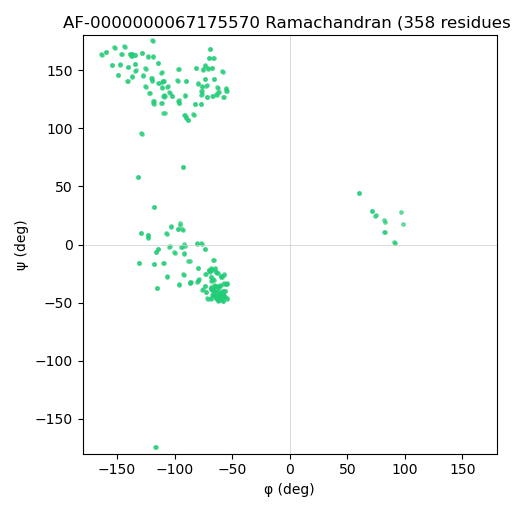5.156 -15.977 -7.211 1 97.88 125 LEU B O 1
ATOM 2488 N N . ASP B 1 126 ? -14.555 -14.242 -8.594 1 98.12 126 ASP B N 1
ATOM 2489 C CA . ASP B 1 126 ? -13.484 -15.023 -9.219 1 98.12 126 ASP B CA 1
ATOM 2490 C C . ASP B 1 126 ? -12.148 -14.797 -8.516 1 98.12 126 ASP B C 1
ATOM 2492 O O . ASP B 1 126 ? -11.297 -15.68 -8.5 1 98.12 126 ASP B O 1
ATOM 2496 N N . ALA B 1 127 ? -11.969 -13.555 -8.023 1 98.56 127 ALA B N 1
ATOM 2497 C CA . ALA B 1 127 ? -10.664 -13.25 -7.438 1 98.56 127 ALA B CA 1
ATOM 2498 C C . ALA B 1 127 ? -10.727 -11.992 -6.578 1 98.56 127 ALA B C 1
ATOM 2500 O O . ALA B 1 127 ? -11.703 -11.234 -6.648 1 98.56 127 ALA B O 1
ATOM 2501 N N . ILE B 1 128 ? -9.742 -11.812 -5.766 1 98.69 128 ILE B N 1
ATOM 2502 C CA . ILE B 1 128 ? -9.438 -10.578 -5.047 1 98.69 128 ILE B CA 1
ATOM 2503 C C . ILE B 1 128 ? -8.188 -9.938 -5.633 1 98.69 128 ILE B C 1
ATOM 2505 O O . ILE B 1 128 ? -7.191 -10.617 -5.891 1 98.69 128 ILE B O 1
ATOM 2509 N N . VAL B 1 129 ? -8.289 -8.688 -5.949 1 98.38 129 VAL B N 1
ATOM 2510 C CA . VAL B 1 129 ? -7.156 -7.91 -6.445 1 98.38 129 VAL B CA 1
ATOM 2511 C C . VAL B 1 129 ? -6.645 -6.977 -5.352 1 98.38 129 VAL B C 1
ATOM 2513 O O . VAL B 1 129 ? -7.43 -6.281 -4.703 1 98.38 129 VAL B O 1
ATOM 2516 N N . TYR B 1 130 ? -5.359 -6.984 -5.129 1 98.12 130 TYR B N 1
ATOM 2517 C CA . TYR B 1 130 ? -4.789 -6.172 -4.062 1 98.12 130 TYR B CA 1
ATOM 2518 C C . TYR B 1 130 ? -3.404 -5.664 -4.441 1 98.12 130 TYR B C 1
ATOM 2520 O O . TYR B 1 130 ? -2.799 -6.152 -5.398 1 98.12 130 TYR B O 1
ATOM 2528 N N . ARG B 1 131 ? -2.939 -4.703 -3.758 1 96.5 131 ARG B N 1
ATOM 2529 C CA . ARG B 1 131 ? -1.683 -4.039 -4.086 1 96.5 131 ARG B CA 1
ATOM 2530 C C . ARG B 1 131 ? -0.488 -4.922 -3.746 1 96.5 131 ARG B C 1
ATOM 2532 O O . ARG B 1 131 ? -0.486 -5.605 -2.719 1 96.5 131 ARG B O 1
ATOM 2539 N N . SER B 1 132 ? 0.515 -4.84 -4.625 1 96.38 132 SER B N 1
ATOM 2540 C CA . SER B 1 132 ? 1.737 -5.609 -4.414 1 96.38 132 SER B CA 1
ATOM 2541 C C . SER B 1 132 ? 2.609 -4.977 -3.334 1 96.38 132 SER B C 1
ATOM 2543 O O . SER B 1 132 ? 2.791 -3.756 -3.311 1 96.38 132 SER B O 1
ATOM 2545 N N . ARG B 1 133 ? 3.107 -5.812 -2.48 1 93.88 133 ARG B N 1
ATOM 2546 C CA . ARG B 1 133 ? 4.016 -5.363 -1.432 1 93.88 133 ARG B CA 1
ATOM 2547 C C . ARG B 1 133 ? 5.383 -5.012 -2.006 1 93.88 133 ARG B C 1
ATOM 2549 O O . ARG B 1 133 ? 6.098 -4.172 -1.449 1 93.88 133 ARG B O 1
ATOM 2556 N N . THR B 1 134 ? 5.742 -5.59 -3.129 1 94.5 134 THR B N 1
ATOM 2557 C CA . THR B 1 134 ? 7.102 -5.488 -3.645 1 94.5 134 THR B CA 1
ATOM 2558 C C . THR B 1 134 ? 7.156 -4.559 -4.852 1 94.5 134 THR B C 1
ATOM 2560 O O . THR B 1 134 ? 8.203 -3.988 -5.16 1 94.5 134 THR B O 1
ATOM 2563 N N . THR B 1 135 ? 6.078 -4.434 -5.59 1 94.19 135 THR B N 1
ATOM 2564 C CA . THR B 1 135 ? 5.992 -3.549 -6.746 1 94.19 135 THR B CA 1
ATOM 2565 C C . THR B 1 135 ? 4.723 -2.707 -6.695 1 94.19 135 THR B C 1
ATOM 2567 O O . THR B 1 135 ? 3.938 -2.695 -7.645 1 94.19 135 THR B O 1
ATOM 2570 N N . PRO B 1 136 ? 4.547 -1.934 -5.633 1 92.25 136 PRO B N 1
ATOM 2571 C CA . PRO B 1 136 ? 3.266 -1.275 -5.371 1 92.25 136 PRO B CA 1
ATOM 2572 C C . PRO B 1 136 ? 2.893 -0.257 -6.445 1 92.25 136 PRO B C 1
ATOM 2574 O O . PRO B 1 136 ? 1.711 0.042 -6.633 1 92.25 136 PRO B O 1
ATOM 2577 N N . HIS B 1 137 ? 3.836 0.245 -7.133 1 90.75 137 HIS B N 1
ATOM 2578 C CA . HIS B 1 137 ? 3.561 1.271 -8.133 1 90.75 137 HIS B CA 1
ATOM 2579 C C . HIS B 1 137 ? 3.195 0.647 -9.477 1 90.75 137 HIS B C 1
ATOM 2581 O O . HIS B 1 137 ? 2.334 1.164 -10.188 1 90.75 137 HIS B O 1
ATOM 2587 N N . GLN B 1 138 ? 3.758 -0.477 -9.781 1 87.94 138 GLN B N 1
ATOM 2588 C CA . GLN B 1 138 ? 3.719 -0.953 -11.164 1 87.94 138 GLN B CA 1
ATOM 2589 C C . GLN B 1 138 ? 2.803 -2.166 -11.297 1 87.94 138 GLN B C 1
ATOM 2591 O O . GLN B 1 138 ? 2.438 -2.553 -12.414 1 87.94 138 GLN B O 1
ATOM 2596 N N . SER B 1 139 ? 2.512 -2.721 -10.172 1 90.62 139 SER B N 1
ATOM 2597 C CA . SER B 1 139 ? 1.877 -4.023 -10.328 1 90.62 139 SER B CA 1
ATOM 2598 C C . SER B 1 139 ? 0.813 -4.258 -9.266 1 90.62 139 SER B C 1
ATOM 2600 O O . SER B 1 139 ? 0.575 -3.391 -8.414 1 90.62 139 SER B O 1
ATOM 2602 N N . ALA B 1 140 ? 0.044 -5.324 -9.438 1 96.75 140 ALA B N 1
A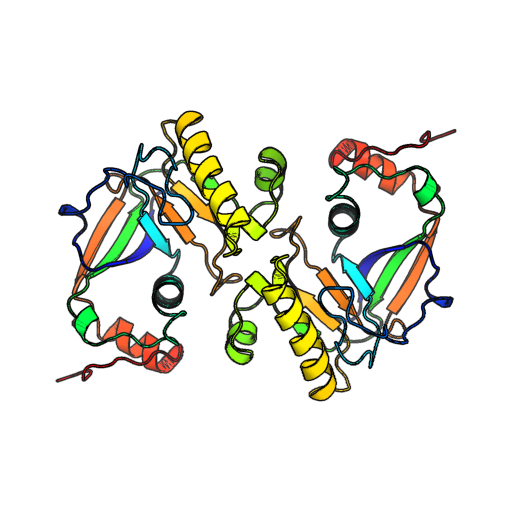TOM 2603 C CA . ALA B 1 140 ? -0.954 -5.836 -8.5 1 96.75 140 ALA B CA 1
ATOM 2604 C C . ALA B 1 140 ? -0.833 -7.352 -8.352 1 96.75 140 ALA B C 1
ATOM 2606 O O . ALA B 1 140 ? -0.126 -8.008 -9.117 1 96.75 140 ALA B O 1
ATOM 2607 N N . ASN B 1 141 ? -1.457 -7.797 -7.277 1 98.19 141 ASN B N 1
ATOM 2608 C CA . ASN B 1 141 ? -1.573 -9.234 -7.043 1 98.19 141 ASN B CA 1
ATOM 2609 C C . ASN B 1 141 ? -3.025 -9.695 -7.109 1 98.19 141 ASN B C 1
ATOM 2611 O O . ASN B 1 141 ? -3.945 -8.898 -6.91 1 98.19 141 ASN B O 1
ATOM 2615 N N . TYR B 1 142 ? -3.143 -10.969 -7.395 1 98.5 142 TYR B N 1
ATOM 2616 C CA . TYR B 1 142 ? -4.445 -11.617 -7.449 1 98.5 142 TYR B CA 1
ATOM 2617 C C . TYR B 1 142 ? -4.488 -12.836 -6.531 1 98.5 142 TYR B C 1
ATOM 2619 O O . TYR B 1 142 ? -3.516 -13.594 -6.453 1 98.5 142 TYR B O 1
ATOM 2627 N N . ALA B 1 143 ? -5.496 -12.977 -5.848 1 98.69 143 ALA B N 1
ATOM 2628 C CA . ALA B 1 143 ? -5.891 -14.227 -5.199 1 98.69 143 ALA B CA 1
ATOM 2629 C C . ALA B 1 143 ? -7.125 -14.82 -5.867 1 98.69 143 ALA B C 1
ATOM 2631 O O . ALA B 1 143 ? -8.211 -14.234 -5.824 1 98.69 143 ALA B O 1
ATOM 2632 N N . PHE B 1 144 ? -7.008 -15.961 -6.52 1 98.5 144 PHE B N 1
ATOM 2633 C CA . PHE B 1 144 ? -8.117 -16.531 -7.273 1 98.5 144 PHE B CA 1
ATOM 2634 C C . PHE B 1 144 ? -8.508 -17.891 -6.727 1 98.5 144 PHE B C 1
ATOM 2636 O O . PHE B 1 144 ? -7.719 -18.531 -6.031 1 98.5 144 PHE B O 1
ATOM 2643 N N . PHE B 1 145 ? -9.68 -18.312 -7.082 1 97.81 145 PHE B N 1
ATOM 2644 C CA . PHE B 1 145 ? -10.312 -19.422 -6.359 1 97.81 145 PHE B CA 1
ATOM 2645 C C . PHE B 1 145 ? -10.516 -20.625 -7.27 1 97.81 145 PHE B C 1
ATOM 2647 O O . PHE B 1 145 ? -11.031 -21.656 -6.84 1 97.81 145 PHE B O 1
ATOM 2654 N N . ALA B 1 146 ? -10.25 -20.484 -8.477 1 96.88 146 ALA B N 1
ATOM 2655 C CA . ALA B 1 146 ? -10.344 -21.531 -9.5 1 96.88 146 ALA B CA 1
ATOM 2656 C C . ALA B 1 146 ? -9.5 -21.172 -10.719 1 96.88 146 ALA B C 1
ATOM 2658 O O . ALA B 1 146 ? -9 -20.047 -10.836 1 96.88 146 ALA B O 1
ATOM 2659 N N . HIS B 1 147 ? -9.266 -22.141 -11.586 1 97.25 147 HIS B N 1
ATOM 2660 C CA . HIS B 1 147 ? -8.414 -21.844 -12.734 1 97.25 147 HIS B CA 1
ATOM 2661 C C . HIS B 1 147 ? -9.133 -22.125 -14.047 1 97.25 147 HIS B C 1
ATOM 2663 O O . HIS B 1 147 ? -8.531 -22.031 -15.117 1 97.25 147 HIS B O 1
ATOM 2669 N N . GLN B 1 148 ? -10.406 -22.469 -14.008 1 95.5 148 GLN B N 1
ATOM 2670 C CA . GLN B 1 148 ? -11.133 -22.797 -15.227 1 95.5 148 GLN B CA 1
ATOM 2671 C C . GLN B 1 148 ? -11.367 -21.562 -16.078 1 95.5 148 GLN B C 1
ATOM 2673 O O . GLN B 1 148 ? -11.641 -21.672 -17.281 1 95.5 148 GLN B O 1
ATOM 2678 N N . GLN B 1 149 ? -11.32 -20.438 -15.461 1 96.69 149 GLN B N 1
ATOM 2679 C CA . GLN B 1 149 ? -11.586 -19.188 -16.172 1 96.69 149 GLN B CA 1
ATOM 2680 C C . GLN B 1 149 ? -10.359 -18.734 -16.953 1 96.69 149 GLN B C 1
ATOM 2682 O O . GLN B 1 149 ? -10.414 -17.734 -17.688 1 96.69 149 GLN B O 1
ATOM 2687 N N . PHE B 1 150 ? -9.266 -19.469 -16.922 1 98.44 150 PHE B N 1
ATOM 2688 C CA . PHE B 1 150 ? -8.023 -19.031 -17.547 1 98.44 150 PHE B CA 1
ATOM 2689 C C . PHE B 1 150 ? -7.652 -19.938 -18.719 1 98.44 150 PHE B C 1
ATOM 2691 O O . PHE B 1 150 ? -7.906 -21.141 -18.688 1 98.44 150 PHE B O 1
ATOM 2698 N N . ARG B 1 151 ? -7.176 -19.312 -19.781 1 98.56 151 ARG B N 1
ATOM 2699 C CA . ARG B 1 151 ? -6.254 -20.031 -20.656 1 98.56 151 ARG B CA 1
ATOM 2700 C C . ARG B 1 151 ? -4.859 -20.109 -20.047 1 98.56 151 ARG B C 1
ATOM 2702 O O . ARG B 1 151 ? -4.281 -19.094 -19.672 1 98.56 151 ARG B O 1
ATOM 2709 N N . ILE B 1 152 ? -4.332 -21.375 -20.016 1 98.62 152 ILE B N 1
ATOM 2710 C CA . ILE B 1 152 ? -3.111 -21.562 -19.234 1 98.62 152 ILE B CA 1
ATOM 2711 C C . ILE B 1 152 ? -2 -22.094 -20.141 1 98.62 152 ILE B C 1
ATOM 2713 O O . ILE B 1 152 ? -2.227 -23.016 -20.922 1 98.62 152 ILE B O 1
ATOM 2717 N N . ARG B 1 153 ? -0.851 -21.453 -20.062 1 98.56 153 ARG B N 1
ATOM 2718 C CA . ARG B 1 153 ? 0.399 -21.984 -20.609 1 98.56 153 ARG B CA 1
ATOM 2719 C C . ARG B 1 153 ? 1.444 -22.141 -19.5 1 98.56 153 ARG B C 1
ATOM 2721 O O . ARG B 1 153 ? 1.46 -21.375 -18.531 1 98.56 153 ARG B O 1
ATOM 2728 N N . LEU B 1 154 ? 2.211 -23.141 -19.578 1 98.38 154 LEU B N 1
ATOM 2729 C CA . LEU B 1 154 ? 3.246 -23.344 -18.562 1 98.38 154 LEU B CA 1
ATOM 2730 C C . LEU B 1 154 ? 4.531 -23.859 -19.203 1 98.38 154 LEU B C 1
ATOM 2732 O O . LEU B 1 154 ? 4.496 -24.469 -20.281 1 98.38 154 LEU B O 1
ATOM 2736 N N . TRP B 1 155 ? 5.621 -23.578 -18.609 1 98.06 155 TRP B N 1
ATOM 2737 C CA . TRP B 1 155 ? 6.961 -24.016 -18.984 1 98.06 155 TRP B CA 1
ATOM 2738 C C . TRP B 1 155 ? 7.797 -24.359 -17.766 1 98.06 155 TRP B C 1
ATOM 2740 O O . TRP B 1 155 ? 7.703 -23.703 -16.734 1 98.06 155 TRP B O 1
ATOM 2750 N N . PRO B 1 156 ? 8.586 -25.438 -17.922 1 97.12 156 PRO B N 1
ATOM 2751 C CA . PRO B 1 156 ? 9.602 -25.5 -16.875 1 97.12 156 PRO B CA 1
ATOM 2752 C C . PRO B 1 156 ? 10.438 -24.234 -16.766 1 97.12 156 PRO B C 1
ATOM 2754 O O . PRO B 1 156 ? 10.875 -23.688 -17.781 1 97.12 156 PRO B O 1
ATOM 2757 N N . LEU B 1 157 ? 10.609 -23.734 -15.555 1 97.81 157 LEU B N 1
ATOM 2758 C CA . LEU B 1 157 ? 11.258 -22.453 -15.336 1 97.81 157 LEU B CA 1
ATOM 2759 C C . LEU B 1 157 ? 12.648 -22.422 -15.961 1 97.81 157 LEU B C 1
ATOM 2761 O O . LEU B 1 157 ? 13.023 -21.453 -16.625 1 97.81 157 LEU B O 1
ATOM 2765 N N . ALA B 1 158 ? 13.398 -23.516 -15.867 1 96.81 158 ALA B N 1
ATOM 2766 C CA . ALA B 1 158 ? 14.781 -23.594 -16.344 1 96.81 158 ALA B CA 1
ATOM 2767 C C . ALA B 1 158 ? 14.836 -23.438 -17.859 1 96.81 158 ALA B C 1
ATOM 2769 O O . ALA B 1 158 ? 15.883 -23.094 -18.422 1 96.81 158 ALA B O 1
ATOM 2770 N N . GLU B 1 159 ? 13.758 -23.672 -18.562 1 96.75 159 GLU B N 1
ATOM 2771 C CA . GLU B 1 159 ? 13.727 -23.594 -20.031 1 96.75 159 GLU B CA 1
ATOM 2772 C C . GLU B 1 159 ? 13.438 -22.172 -20.5 1 96.75 159 GLU B C 1
ATOM 2774 O O . GLU B 1 159 ? 13.602 -21.859 -21.688 1 96.75 159 GLU B O 1
ATOM 2779 N N . ARG B 1 160 ? 12.984 -21.328 -19.625 1 97.62 160 ARG B N 1
ATOM 2780 C CA . ARG B 1 160 ? 12.672 -19.953 -20.016 1 97.62 160 ARG B CA 1
ATOM 2781 C C . ARG B 1 160 ? 13.867 -19.047 -19.781 1 97.62 160 ARG B C 1
ATOM 2783 O O . ARG B 1 160 ? 13.789 -18.078 -19.016 1 97.62 160 ARG B O 1
ATOM 2790 N N . LEU B 1 161 ? 14.922 -19.297 -20.562 1 96.81 161 LEU B N 1
ATOM 2791 C CA . LEU B 1 161 ? 16.172 -18.562 -20.453 1 96.81 161 LEU B CA 1
ATOM 2792 C C . LEU B 1 161 ? 15.961 -17.078 -20.734 1 96.81 161 LEU B C 1
ATOM 2794 O O . LEU B 1 161 ? 16.641 -16.219 -20.156 1 96.81 161 LEU B O 1
ATOM 2798 N N . ASP B 1 162 ? 15.094 -16.844 -21.656 1 97.19 162 ASP B N 1
ATOM 2799 C CA . ASP B 1 162 ? 14.781 -15.453 -21.953 1 97.19 162 ASP B CA 1
ATOM 2800 C C . ASP B 1 162 ? 14.305 -14.719 -20.703 1 97.19 162 ASP B C 1
ATOM 2802 O O . ASP B 1 162 ? 14.766 -13.617 -20.422 1 97.19 162 ASP B O 1
ATOM 2806 N N . VAL B 1 163 ? 13.422 -15.312 -19.906 1 97.94 163 VAL B N 1
ATOM 2807 C CA . VAL B 1 163 ? 12.875 -14.734 -18.672 1 97.94 163 VAL B CA 1
ATOM 2808 C C . VAL B 1 163 ? 13.969 -14.641 -17.625 1 97.94 163 VAL B C 1
ATOM 2810 O O . VAL B 1 163 ? 14.18 -13.586 -17.016 1 97.94 163 VAL B O 1
ATOM 2813 N N . LEU B 1 164 ? 14.711 -15.727 -17.484 1 98 164 LEU B N 1
ATOM 2814 C CA . LEU B 1 164 ? 15.727 -15.781 -16.438 1 98 164 LEU B CA 1
ATOM 2815 C C . LEU B 1 164 ? 16.828 -14.766 -16.703 1 98 164 LEU B C 1
ATOM 2817 O O . LEU B 1 164 ? 17.297 -14.094 -15.781 1 98 164 LEU B O 1
ATOM 2821 N N . THR B 1 165 ? 17.203 -14.641 -17.922 1 97.25 165 THR B N 1
ATOM 2822 C CA . THR B 1 165 ? 18.25 -13.688 -18.297 1 97.25 165 THR B CA 1
ATOM 2823 C C . THR B 1 165 ? 17.781 -12.258 -18 1 97.25 165 THR B C 1
ATOM 2825 O O . THR B 1 165 ? 18.547 -11.453 -17.469 1 97.25 165 THR B O 1
ATOM 2828 N N . GLU B 1 166 ? 16.594 -11.977 -18.375 1 97 166 GLU B N 1
ATOM 2829 C CA . GLU B 1 166 ? 16.047 -10.648 -18.094 1 97 166 GLU B CA 1
ATOM 2830 C C . GLU B 1 166 ? 16.031 -10.359 -16.594 1 97 166 GLU B C 1
ATOM 2832 O O . GLU B 1 166 ? 16.438 -9.273 -16.172 1 97 166 GLU B O 1
ATOM 2837 N N . LEU B 1 167 ? 15.562 -11.297 -15.781 1 97.19 167 LEU B N 1
ATOM 2838 C CA . LEU B 1 167 ? 15.508 -11.141 -14.328 1 97.19 167 LEU B CA 1
ATOM 2839 C C . LEU B 1 167 ? 16.891 -10.867 -13.758 1 97.19 167 LEU B C 1
ATOM 2841 O O . LEU B 1 167 ? 17.062 -9.984 -12.914 1 97.19 167 LEU B O 1
ATOM 2845 N N . VAL B 1 168 ? 17.875 -11.578 -14.227 1 96.69 168 VAL B N 1
ATOM 2846 C CA . VAL B 1 168 ? 19.25 -11.453 -13.719 1 96.69 168 VAL B CA 1
ATOM 2847 C C . VAL B 1 168 ? 19.859 -10.133 -14.172 1 96.69 168 VAL B C 1
ATOM 2849 O O . VAL B 1 168 ? 20.375 -9.367 -13.367 1 96.69 168 VAL B O 1
ATOM 2852 N N . LEU B 1 169 ? 19.719 -9.766 -15.422 1 96.25 169 LEU B N 1
ATOM 2853 C CA . LEU B 1 169 ? 20.422 -8.625 -16 1 96.25 169 LEU B CA 1
ATOM 2854 C C . LEU B 1 169 ? 19.75 -7.316 -15.625 1 96.25 169 LEU B C 1
ATOM 2856 O O . LEU B 1 169 ? 20.406 -6.293 -15.453 1 96.25 169 LEU B O 1
ATOM 2860 N N . ARG B 1 170 ? 18.422 -7.414 -15.453 1 95.5 170 ARG B N 1
ATOM 2861 C CA . ARG B 1 170 ? 17.719 -6.133 -15.383 1 95.5 170 ARG B CA 1
ATOM 2862 C C . ARG B 1 170 ? 17.047 -5.953 -14.031 1 95.5 170 ARG B C 1
ATOM 2864 O O . ARG B 1 170 ? 16.656 -4.84 -13.656 1 95.5 170 ARG B O 1
ATOM 2871 N N . HIS B 1 171 ? 16.875 -7.043 -13.266 1 94.62 171 HIS B N 1
ATOM 2872 C CA . HIS B 1 171 ? 16.031 -6.898 -12.086 1 94.62 171 HIS B CA 1
ATOM 2873 C C . HIS B 1 171 ? 16.719 -7.434 -10.836 1 94.62 171 HIS B C 1
ATOM 2875 O O . HIS B 1 171 ? 16.078 -7.652 -9.812 1 94.62 171 HIS B O 1
ATOM 2881 N N . GLY B 1 172 ? 18.016 -7.758 -10.93 1 93.62 172 GLY B N 1
ATOM 2882 C CA . GLY B 1 172 ? 18.828 -8.008 -9.75 1 93.62 172 GLY B CA 1
ATOM 2883 C C . GLY B 1 172 ? 18.672 -9.422 -9.211 1 93.62 172 GLY B C 1
ATOM 2884 O O . GLY B 1 172 ? 19.125 -9.719 -8.102 1 93.62 172 GLY B O 1
ATOM 2885 N N . PHE B 1 173 ? 18.016 -10.297 -9.969 1 96.69 173 PHE B N 1
ATOM 2886 C CA . PHE B 1 173 ? 17.859 -11.672 -9.516 1 96.69 173 PHE B CA 1
ATOM 2887 C C . PHE B 1 173 ? 19.156 -12.445 -9.68 1 96.69 173 PHE B C 1
ATOM 2889 O O . PHE B 1 173 ? 19.984 -12.102 -10.523 1 96.69 173 PHE B O 1
ATOM 2896 N N . THR B 1 174 ? 19.312 -13.414 -8.797 1 97 174 THR B N 1
ATOM 2897 C CA . THR B 1 174 ? 20.344 -14.43 -8.992 1 97 174 THR B CA 1
ATOM 2898 C C . THR B 1 174 ? 19.719 -15.82 -9.086 1 97 174 THR B C 1
ATOM 2900 O O . THR B 1 174 ? 18.688 -16.094 -8.445 1 97 174 THR B O 1
ATOM 2903 N N . VAL B 1 175 ? 20.297 -16.594 -9.977 1 96.69 175 VAL B N 1
ATOM 2904 C CA . VAL B 1 175 ? 19.828 -17.969 -10.18 1 96.69 175 VAL B CA 1
ATOM 2905 C C . VAL B 1 175 ? 20.891 -18.938 -9.68 1 96.69 175 VAL B C 1
ATOM 2907 O O . VAL B 1 175 ? 22.078 -18.812 -10.008 1 96.69 175 VAL B O 1
ATOM 2910 N N . SER B 1 176 ? 20.484 -19.984 -8.938 1 95.88 176 SER B N 1
ATOM 2911 C CA . SER B 1 176 ? 21.422 -20.859 -8.242 1 95.88 176 SER B CA 1
ATOM 2912 C C . SER B 1 176 ? 21.75 -22.094 -9.07 1 95.88 176 SER B C 1
ATOM 2914 O O . SER B 1 176 ? 22.141 -23.125 -8.523 1 95.88 176 SER B O 1
ATOM 2916 N N . TRP B 1 177 ? 21.5 -22.141 -10.352 1 94.19 177 TRP B N 1
ATOM 2917 C CA . TRP B 1 177 ? 21.922 -23.172 -11.297 1 94.19 177 TRP B CA 1
ATOM 2918 C C . TRP B 1 177 ? 22.484 -22.547 -12.562 1 94.19 177 TRP B C 1
ATOM 2920 O O . TRP B 1 177 ? 22.281 -21.375 -12.828 1 94.19 177 TRP B O 1
ATOM 2930 N N . PRO B 1 178 ? 23.453 -23.234 -13.258 1 88.88 178 PRO B N 1
ATOM 2931 C CA . PRO B 1 178 ? 24.031 -22.656 -14.477 1 88.88 178 PRO B CA 1
ATOM 2932 C C . PRO B 1 178 ? 22.984 -22.359 -15.547 1 88.88 178 PRO B C 1
ATOM 2934 O O . PRO B 1 178 ? 22.109 -23.188 -15.805 1 88.88 178 PRO B O 1
ATOM 2937 N N . LEU B 1 179 ? 23.125 -21.031 -15.922 1 82.5 179 LEU B N 1
ATOM 2938 C CA . LEU B 1 179 ? 22.297 -20.641 -17.047 1 82.5 179 LEU B CA 1
ATOM 2939 C C . LEU B 1 179 ? 22.969 -21 -18.375 1 82.5 179 LEU B C 1
ATOM 2941 O O . LEU B 1 179 ? 24.172 -20.766 -18.547 1 82.5 179 LEU B O 1
ATOM 2945 N N . GLY B 1 180 ? 22.594 -21.891 -19.234 1 69.44 180 GLY B N 1
ATOM 2946 C CA . GLY B 1 180 ? 23.188 -22.297 -20.516 1 69.44 180 GLY B CA 1
ATOM 2947 C C . GLY B 1 180 ? 24.047 -23.547 -20.406 1 69.44 180 GLY B C 1
ATOM 2948 O O . GLY B 1 180 ? 24.906 -23.781 -21.266 1 69.44 180 GLY B O 1
ATOM 2949 N N . GLY B 1 181 ? 23.906 -24.312 -19.359 1 48.75 181 GLY B N 1
ATOM 2950 C CA . GLY B 1 181 ? 24.672 -25.516 -19.641 1 48.75 181 GLY B CA 1
ATOM 2951 C C . GLY B 1 181 ? 24.078 -26.344 -20.766 1 48.75 181 GLY B C 1
ATOM 2952 O O . GLY B 1 181 ? 22.922 -26.141 -21.156 1 48.75 181 GLY B O 1
#

Organism: Mycolicibacterium smegmatis (strain ATCC 700084 / mc(2)155) (NCBI:txid246196)

Secondary structure (DSSP, 8-state):
--TT-EEEEEESS-GGG---PPPSS--STT--TT--S--EEEESSHHHHHHHHHGGGTTEE-GGGTTSEEEEEEESS---EEETTSHHHHHHHT--THHHH--SHHHHHHHHHHHHHHHHH-TT--EEEEE-SS-TTT-EEEEES-STTEEEEEEEGGG-HHHHHHHHHHH--EESS-TT-/--TT-EEEEEESS-GGG---PPPSS--STT--TT--S--EEEESSHHHHHHHHHGGGTTEE-GGGTTSEEEEEEESS---EEETTSHHHHHHHT--THHHH--SHHHHHHHHHHHHHHHHH-TT--EEEEE-SSSTTT-EEEEES-STTEEEEEEEGGG-HHHHHHHHHHH--EESS-TT-

pLDDT: mean 95.94, std 4.87, range [48.25, 98.81]

Foldseek 3Di:
DAFFQKWKAKFADDQVPDDFFFDCADDDQAGARNRRTHKDKTKSDDLLNQCLVCVVVVQEAEPVSLQIKIKMWTFHGDAAEAEPADVVSCVVLVHDQCLQAPDDPVSSVSNNNVNVVVCVVPVRHAWYKHARNRCRPPIIMIIGRGRPRTDMDMDRNLPPLVSVVCCVPPVVHHYHDDNPD/DAFFQKWKAWFADDQVPDDFFFDCADDDQAGARNRRTDKDKTKSDDLLNQCLVCVVVVQEAEPVSLQIKIKMWTFHGDAAEAEPADVVSCVVLVHDQCLQAPDDPVSSVSNNNVNVVVCVVPVRHAWYKHARNRCRPPIIMIIGRGRPRTDMDMDRNLPPLVSVVCCVPPVVHHYHDDNPD